Protein AF-A0A1D8NVQ7-F1 (afdb_monomer)

InterPro domains:
  IPR006860 FecR protein [PF04773] (59-167)
  IPR007730 Sporulation-like domain [PF05036] (236-285)
  IPR007730 Sporulation-like domain [PS51724] (221-298)
  IPR036680 Sporulation-like domain superfamily [G3DSA:3.30.70.1070] (225-291)
  IPR036680 Sporulation-like domain superfamily [SSF110997] (224-286)

Nearest PDB structures (foldseek):
  6ovm-assembly1_R  TM=6.661E-01  e=1.130E-06  Pseudomonas capeferrum
  4m0h-assembly2_B  TM=5.497E-01  e=8.599E-07  Parabacteroides distasonis ATCC 8503
  4m0n-assembly1_A  TM=5.436E-01  e=1.406E-06  Parabacteroides distasonis ATCC 8503
  1x60-assembly1_A  TM=8.326E-01  e=5.122E-03  Bacillus subtilis
  4bxq-assembly1_A  TM=1.695E-01  e=2.227E-01  Danio rerio

Radius of gyration: 24.71 Å; Cα contacts (8 Å, |Δi|>4): 775; chains: 1; bounding box: 52×104×55 Å

Organism: NCBI:txid1763535

Sequence (301 aa):
MGLATMATAGLIALFGALSPPAQAATKDAVIEAVQLPAWVERNGQRRAARPGDKLLVNDTAVTAESSRMLLRLPDRSVIKLGEKTEFRIETLAAKQQGFAGPSHTQSALRLITGVFRYATDYTSKALGNTRDISLQMTTATVGIRGTDFWSMTDADHDAVCLFEGSVAVERDSREDILLDKPGAFWVIRTNQPEQAAGQASPDALQKFIAQAELKPGSGVLLQGGRWRTVAALLPSGSAAADLRTRLQTAGYPAEILGKQGHYEVRINDLATELDAQAVLERLKADASLGVTSGRVALAAQ

Mean predicted aligned error: 7.65 Å

pLDDT: mean 89.89, std 15.28, range [37.47, 98.88]

Solvent-accessible surface area (backbone atoms only — not comparable to full-atom values): 15504 Å² total; per-residue (Å²): 142,82,87,83,84,82,85,81,84,80,83,82,80,82,80,77,81,78,74,76,82,79,77,72,81,49,71,47,32,31,27,53,29,32,25,44,35,21,29,36,34,48,96,90,43,73,39,31,42,49,39,71,42,70,51,48,71,65,23,32,44,35,24,35,73,89,7,23,39,34,35,35,38,60,64,58,25,36,40,24,28,6,34,52,15,37,36,32,34,68,39,69,45,66,47,61,46,71,98,82,47,42,38,40,35,40,32,42,32,36,42,76,27,27,32,42,31,43,37,54,34,67,67,30,56,75,58,58,43,44,60,52,33,37,39,35,43,88,76,40,34,35,42,48,52,81,26,29,36,39,36,38,24,55,99,50,35,44,37,39,37,35,60,40,54,37,39,37,41,38,40,96,91,51,82,63,48,74,38,67,46,68,31,23,27,42,57,45,43,69,99,50,83,79,59,78,71,45,71,53,51,74,69,53,50,53,52,57,55,58,53,33,53,79,57,86,51,52,18,28,26,26,74,83,23,51,14,18,24,34,47,43,79,31,77,37,69,65,63,35,51,55,45,30,48,50,35,23,71,65,13,36,58,43,43,78,47,79,54,95,74,30,22,36,28,30,34,65,27,11,59,38,68,50,5,13,45,39,43,47,52,52,41,45,71,38,68,90,60,69,32,86,79,49,49,69,45,70,54,81,131

Secondary structure (DSSP, 8-state):
------------------PPP--PPPSSEEEEEEESSEEEEETTEEEE--TT-EE-TT-EEEE-TT-EEEEE-TTS-EEEE-SSEEEEEEEEEEEESTTTS-EEEEEEEEEEEEEEEEE--HHHHHTT-EEEEEEE-SS-EEEEEEEEEEEEE-SSEEEEEEEEEEEEEE-TTPPPEEE-STTEEEEEETTS-----EE--HHHHHHHHHHHS--TTSSEEETT-SEEEEEEEES-HHHHHHHHHHHHHTT--EEEEEETTEEEEEEEEESSHHHHHHHHHHHHH-GGG---S-EEEEPP-

Structure (mmCIF, N/CA/C/O backbone):
data_AF-A0A1D8NVQ7-F1
#
_entry.id   AF-A0A1D8NVQ7-F1
#
loop_
_atom_site.group_PDB
_atom_site.id
_atom_site.type_symbol
_atom_site.label_atom_id
_atom_site.label_alt_id
_atom_site.label_comp_id
_atom_site.label_asym_id
_atom_site.label_entity_id
_atom_site.label_seq_id
_atom_site.pdbx_PDB_ins_code
_atom_site.Cartn_x
_atom_site.Cartn_y
_atom_site.Cartn_z
_atom_site.occupancy
_atom_site.B_iso_or_equiv
_atom_site.auth_seq_id
_atom_site.auth_comp_id
_atom_site.auth_asym_id
_atom_site.auth_atom_id
_atom_site.pdbx_PDB_model_num
ATOM 1 N N . MET A 1 1 ? -9.023 -84.293 18.433 1.00 45.94 1 MET A N 1
ATOM 2 C CA . MET A 1 1 ? -8.213 -83.257 17.756 1.00 45.94 1 MET A CA 1
ATOM 3 C C . MET A 1 1 ? -8.961 -82.832 16.505 1.00 45.94 1 MET A C 1
ATOM 5 O O . MET A 1 1 ? -9.038 -83.614 15.573 1.00 45.94 1 MET A O 1
ATOM 9 N N . GLY A 1 2 ? -9.583 -81.656 16.520 1.00 37.47 2 GLY A N 1
ATOM 10 C CA . GLY A 1 2 ? -10.289 -81.088 15.370 1.00 37.47 2 GLY A CA 1
ATOM 11 C C . GLY A 1 2 ? -10.270 -79.573 15.515 1.00 37.47 2 GLY A C 1
ATOM 12 O O . GLY A 1 2 ? -10.916 -79.044 16.415 1.00 37.47 2 GLY A O 1
ATOM 13 N N . LEU A 1 3 ? -9.428 -78.909 14.722 1.00 41.28 3 LEU A N 1
ATOM 14 C CA . LEU A 1 3 ? -9.234 -77.461 14.747 1.00 41.28 3 LEU A CA 1
ATOM 15 C C . LEU A 1 3 ? -10.454 -76.749 14.151 1.00 41.28 3 LEU A C 1
ATOM 17 O O . LEU A 1 3 ? -10.840 -77.018 13.016 1.00 41.28 3 LEU A O 1
ATOM 21 N N . ALA A 1 4 ? -11.020 -75.820 14.920 1.00 40.12 4 ALA A N 1
ATOM 22 C CA . ALA A 1 4 ? -12.030 -74.874 14.470 1.00 40.12 4 ALA A CA 1
ATOM 23 C C . ALA A 1 4 ? -11.369 -73.748 13.659 1.00 40.12 4 ALA A C 1
ATOM 25 O O . ALA A 1 4 ? -10.448 -73.083 14.131 1.00 40.12 4 ALA A O 1
ATOM 26 N N . THR A 1 5 ? -11.843 -73.538 12.434 1.00 44.88 5 THR A N 1
ATOM 27 C CA . THR A 1 5 ? -11.421 -72.455 11.539 1.00 44.88 5 THR A CA 1
ATOM 28 C C . THR A 1 5 ? -12.309 -71.235 11.806 1.00 44.88 5 THR A C 1
ATOM 30 O O . THR A 1 5 ? -13.481 -71.227 11.440 1.00 44.88 5 THR A O 1
ATOM 33 N N . MET A 1 6 ? -11.779 -70.207 12.477 1.00 43.66 6 MET A N 1
ATOM 34 C CA . MET A 1 6 ? -12.422 -68.890 12.570 1.00 43.66 6 MET A CA 1
ATOM 35 C C . MET A 1 6 ? -12.045 -68.058 11.341 1.00 43.66 6 MET A C 1
ATOM 37 O O . MET A 1 6 ? -10.870 -67.777 11.118 1.00 43.66 6 MET A O 1
ATOM 41 N N . ALA A 1 7 ? -13.045 -67.660 10.555 1.00 41.72 7 ALA A N 1
ATOM 42 C CA . ALA A 1 7 ? -12.898 -66.693 9.475 1.00 41.72 7 ALA A CA 1
ATOM 43 C C . ALA A 1 7 ? -13.010 -65.268 10.042 1.00 41.72 7 ALA A C 1
ATOM 45 O O . ALA A 1 7 ? -14.076 -64.845 10.486 1.00 41.72 7 ALA A O 1
ATOM 46 N N . THR A 1 8 ? -11.906 -64.526 10.039 1.00 44.94 8 THR A N 1
ATOM 47 C CA . THR A 1 8 ? -11.855 -63.097 10.365 1.00 44.94 8 THR A CA 1
ATOM 48 C C . THR A 1 8 ? -12.214 -62.277 9.125 1.00 44.94 8 THR A C 1
ATOM 50 O O . THR A 1 8 ? -11.448 -62.211 8.167 1.00 44.94 8 THR A O 1
ATOM 53 N N . ALA A 1 9 ? -13.385 -61.636 9.136 1.00 44.16 9 ALA A N 1
ATOM 54 C CA . ALA A 1 9 ? -13.766 -60.640 8.139 1.00 44.16 9 ALA A CA 1
ATOM 55 C C . ALA A 1 9 ? -13.092 -59.295 8.470 1.00 44.16 9 ALA A C 1
ATOM 57 O O . ALA A 1 9 ? -13.382 -58.681 9.496 1.00 44.16 9 ALA A O 1
ATOM 58 N N . GLY A 1 10 ? -12.164 -58.858 7.616 1.00 39.53 10 GLY A N 1
ATOM 59 C CA . GLY A 1 10 ? -11.490 -57.564 7.725 1.00 39.53 10 GLY A CA 1
ATOM 60 C C . GLY A 1 10 ? -12.394 -56.416 7.273 1.00 39.53 10 GLY A C 1
ATOM 61 O O . GLY A 1 10 ? -12.835 -56.379 6.127 1.00 39.53 10 GLY A O 1
ATOM 62 N N . LEU A 1 11 ? -12.656 -55.471 8.176 1.00 46.81 11 LEU A N 1
ATOM 63 C CA . LEU A 1 11 ? -13.381 -54.234 7.902 1.00 46.81 11 LEU A CA 1
ATOM 64 C C . LEU A 1 11 ? -12.405 -53.207 7.297 1.00 46.81 11 LEU A C 1
ATOM 66 O O . LEU A 1 11 ? -11.537 -52.684 7.993 1.00 46.81 11 LEU A O 1
ATOM 70 N N . ILE A 1 12 ? -12.522 -52.933 5.996 1.00 46.28 12 ILE A N 1
ATOM 71 C CA . ILE A 1 12 ? -11.755 -51.879 5.314 1.00 46.28 12 ILE A CA 1
ATOM 72 C C . ILE A 1 12 ? -12.423 -50.533 5.625 1.00 46.28 12 ILE A C 1
ATOM 74 O O . ILE A 1 12 ? -13.513 -50.244 5.134 1.00 46.28 12 ILE A O 1
ATOM 78 N N . ALA A 1 13 ? -11.774 -49.705 6.444 1.00 46.69 13 ALA A N 1
ATOM 79 C CA . ALA A 1 13 ? -12.190 -48.328 6.685 1.00 46.69 13 ALA A CA 1
ATOM 80 C C . ALA A 1 13 ? -11.785 -47.443 5.490 1.00 46.69 13 ALA A C 1
ATOM 82 O O . ALA A 1 13 ? -10.605 -47.154 5.292 1.00 46.69 13 ALA A O 1
ATOM 83 N N . LEU A 1 14 ? -12.765 -47.011 4.688 1.00 46.75 14 LEU A N 1
ATOM 84 C CA . LEU A 1 14 ? -12.575 -45.968 3.676 1.00 46.75 14 LEU A CA 1
ATOM 85 C C . LEU A 1 14 ? -12.342 -44.620 4.378 1.00 46.75 14 LEU A C 1
ATOM 87 O O . LEU A 1 14 ? -13.282 -43.984 4.853 1.00 46.75 14 LEU A O 1
ATOM 91 N N . PHE A 1 15 ? -11.093 -44.159 4.408 1.00 49.75 15 PHE A N 1
ATOM 92 C CA . PHE A 1 15 ? -10.784 -42.756 4.673 1.00 49.75 15 PHE A CA 1
ATOM 93 C C . PHE A 1 15 ? -11.153 -41.933 3.433 1.00 49.75 15 PHE A C 1
ATOM 95 O O . PHE A 1 15 ? -10.424 -41.914 2.442 1.00 49.75 15 PHE A O 1
ATOM 102 N N . GLY A 1 16 ? -12.308 -41.267 3.476 1.00 45.25 16 GLY A N 1
ATOM 103 C CA . GLY A 1 16 ? -12.676 -40.257 2.489 1.00 45.25 16 GLY A CA 1
ATOM 104 C C . GLY A 1 16 ? -11.707 -39.079 2.572 1.00 45.25 16 GLY A C 1
ATOM 105 O O . GLY A 1 16 ? -11.685 -38.357 3.567 1.00 45.25 16 GLY A O 1
ATOM 106 N N . ALA A 1 17 ? -10.893 -38.893 1.534 1.00 48.41 17 ALA A N 1
ATOM 107 C CA . ALA A 1 17 ? -10.047 -37.718 1.388 1.00 48.41 17 ALA A CA 1
ATOM 108 C C . ALA A 1 17 ? -10.939 -36.483 1.185 1.00 48.41 17 ALA A C 1
ATOM 110 O O . ALA A 1 17 ? -11.471 -36.255 0.100 1.00 48.41 17 ALA A O 1
ATOM 111 N N . LEU A 1 18 ? -11.113 -35.684 2.237 1.00 49.22 18 LEU A N 1
ATOM 112 C CA . LEU A 1 18 ? -11.653 -34.333 2.131 1.00 49.22 18 LEU A CA 1
ATOM 113 C C . LEU A 1 18 ? -10.628 -33.486 1.370 1.00 49.22 18 LEU A C 1
ATOM 115 O O . LEU A 1 18 ? -9.622 -33.057 1.933 1.00 49.22 18 LEU A O 1
ATOM 119 N N . SER A 1 19 ? -10.854 -33.282 0.073 1.00 41.56 19 SER A N 1
ATOM 120 C CA . SER A 1 19 ? -10.106 -32.278 -0.680 1.00 41.56 19 SER A CA 1
ATOM 121 C C . SER A 1 19 ? -10.399 -30.900 -0.075 1.00 41.56 19 SER A C 1
ATOM 123 O O . SER A 1 19 ? -11.575 -30.573 0.118 1.00 41.56 19 SER A O 1
ATOM 125 N N . PRO A 1 20 ? -9.379 -30.084 0.241 1.00 44.03 20 PRO A N 1
ATOM 126 C CA . PRO A 1 20 ? -9.619 -28.712 0.663 1.00 44.03 20 PRO A CA 1
ATOM 127 C C . PRO A 1 20 ? -10.373 -27.965 -0.448 1.00 44.03 20 PRO A C 1
ATOM 129 O O . PRO A 1 20 ? -10.163 -28.259 -1.631 1.00 44.03 20 PRO A O 1
ATOM 132 N N . PRO A 1 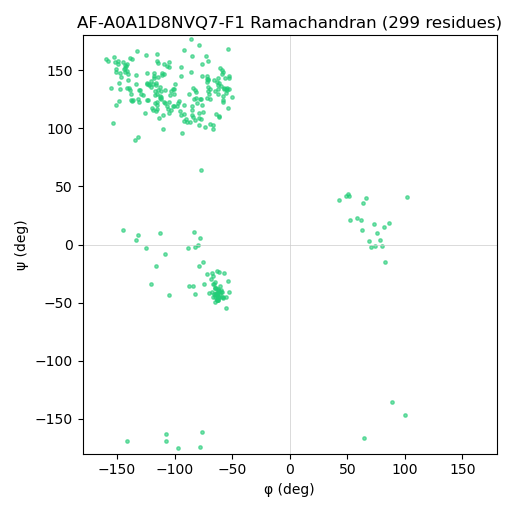21 ? -11.261 -27.017 -0.103 1.00 38.06 21 PRO A N 1
ATOM 133 C CA . PRO A 1 21 ? -11.973 -26.238 -1.103 1.00 38.06 21 PRO A CA 1
ATOM 134 C C . PRO A 1 21 ? -10.954 -25.524 -1.994 1.00 38.06 21 PRO A C 1
ATOM 136 O O . PRO A 1 21 ? -10.079 -24.806 -1.512 1.00 38.06 21 PRO A O 1
ATOM 139 N N . ALA A 1 22 ? -11.057 -25.744 -3.303 1.00 43.22 22 ALA A N 1
ATOM 140 C CA . ALA A 1 22 ? -10.282 -25.002 -4.280 1.00 43.22 22 ALA A CA 1
ATOM 141 C C . ALA A 1 22 ? -10.663 -23.521 -4.163 1.00 43.22 22 ALA A C 1
ATOM 143 O O . ALA A 1 22 ? -11.786 -23.131 -4.492 1.00 43.22 22 ALA A O 1
ATOM 144 N N . GLN A 1 23 ? -9.746 -22.695 -3.661 1.00 41.69 23 GLN A N 1
ATOM 145 C CA . GLN A 1 23 ? -9.918 -21.248 -3.647 1.00 41.69 23 GLN A CA 1
ATOM 146 C C . GLN A 1 23 ? -10.029 -20.789 -5.109 1.00 41.69 23 GLN A C 1
ATOM 148 O O . GLN A 1 23 ? -9.066 -20.896 -5.869 1.00 41.69 23 GLN A O 1
ATOM 153 N N . ALA A 1 24 ? -11.216 -20.344 -5.528 1.00 41.62 24 ALA A N 1
ATOM 154 C CA . ALA A 1 24 ? -11.430 -19.839 -6.879 1.00 41.62 24 ALA A CA 1
ATOM 155 C C . ALA A 1 24 ? -10.424 -18.716 -7.175 1.00 41.62 24 ALA A C 1
ATOM 157 O O . ALA A 1 24 ? -10.249 -17.817 -6.350 1.00 41.62 24 ALA A O 1
ATOM 158 N N . ALA A 1 25 ? -9.772 -18.768 -8.341 1.00 51.97 25 ALA A N 1
ATOM 159 C CA . ALA A 1 25 ? -8.844 -17.731 -8.775 1.00 51.97 25 ALA A CA 1
ATOM 160 C C . ALA A 1 25 ? -9.543 -16.364 -8.714 1.00 51.97 25 ALA A C 1
ATOM 162 O O . ALA A 1 25 ? -10.567 -16.142 -9.372 1.00 51.97 25 ALA A O 1
ATOM 163 N N . THR A 1 26 ? -9.032 -15.457 -7.879 1.00 56.38 26 THR A N 1
ATOM 164 C CA . THR A 1 26 ? -9.596 -14.115 -7.761 1.00 56.38 26 THR A CA 1
ATOM 165 C C . THR A 1 26 ? -9.302 -13.380 -9.062 1.00 56.38 26 THR A C 1
ATOM 167 O O . THR A 1 26 ? -8.159 -13.315 -9.494 1.00 56.38 26 THR A O 1
ATOM 170 N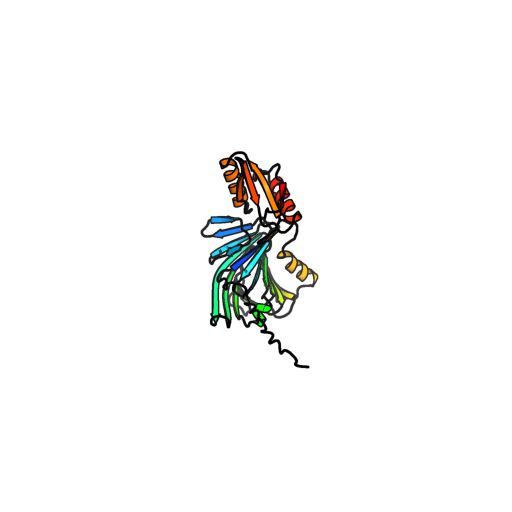 N . LYS A 1 27 ? -10.329 -12.839 -9.724 1.00 77.00 27 LYS A N 1
ATOM 171 C CA . LYS A 1 27 ? -10.130 -11.981 -10.909 1.00 77.00 27 LYS A CA 1
ATOM 172 C C . LYS A 1 27 ? -9.642 -10.580 -10.539 1.00 77.00 27 LYS A C 1
ATOM 174 O O . LYS A 1 27 ? -9.167 -9.849 -11.399 1.00 77.00 27 LYS A O 1
ATOM 179 N N . ASP A 1 28 ? -9.761 -10.242 -9.261 1.00 89.12 28 ASP A N 1
ATOM 180 C CA . ASP A 1 28 ? -9.500 -8.922 -8.713 1.00 89.12 28 ASP A CA 1
ATOM 181 C C . ASP A 1 28 ? -8.185 -8.930 -7.930 1.00 89.12 28 ASP A C 1
ATOM 183 O O . ASP A 1 28 ? -7.791 -9.964 -7.376 1.00 89.12 28 ASP A O 1
ATOM 187 N N . ALA A 1 29 ? -7.549 -7.763 -7.840 1.00 94.44 29 ALA A N 1
ATOM 188 C CA . ALA A 1 29 ? -6.489 -7.538 -6.872 1.00 94.44 29 ALA A CA 1
ATOM 189 C C . ALA A 1 29 ? -7.088 -7.457 -5.459 1.00 94.44 29 ALA A C 1
ATOM 191 O O . ALA A 1 29 ? -8.172 -6.899 -5.263 1.00 94.44 29 ALA A O 1
ATOM 192 N N . VAL A 1 30 ? -6.392 -8.007 -4.468 1.00 97.06 30 VAL A N 1
ATOM 193 C CA . VAL A 1 30 ? -6.851 -8.059 -3.072 1.00 97.06 30 VAL A CA 1
ATOM 194 C C . VAL A 1 30 ? -5.835 -7.372 -2.172 1.00 97.06 30 VAL A C 1
ATOM 196 O O . VAL A 1 30 ? -4.633 -7.581 -2.323 1.00 97.06 30 VAL A O 1
ATOM 199 N N . ILE A 1 31 ? -6.310 -6.567 -1.224 1.00 98.19 31 ILE A N 1
ATOM 200 C CA . ILE A 1 31 ? -5.481 -6.003 -0.158 1.00 98.19 31 ILE A CA 1
ATOM 201 C C . ILE A 1 31 ? -5.194 -7.113 0.858 1.00 98.19 31 ILE A C 1
ATOM 203 O O . ILE A 1 31 ? -6.106 -7.591 1.524 1.00 98.19 31 ILE A O 1
ATOM 207 N N . GLU A 1 32 ? -3.941 -7.533 1.001 1.00 97.69 32 GLU A N 1
ATOM 208 C CA . GLU A 1 32 ? -3.557 -8.562 1.983 1.00 97.69 32 GLU A CA 1
ATOM 209 C C . GLU A 1 32 ? -3.232 -7.972 3.352 1.00 97.69 32 GLU A C 1
ATOM 211 O O . GLU A 1 32 ? -3.531 -8.577 4.382 1.00 97.69 32 GLU A O 1
ATOM 216 N N . ALA A 1 33 ? -2.624 -6.787 3.367 1.00 98.56 33 ALA A N 1
ATOM 217 C CA . ALA A 1 33 ? -2.251 -6.100 4.591 1.00 98.56 33 ALA A CA 1
ATOM 218 C C . ALA A 1 33 ? -2.249 -4.583 4.404 1.00 98.56 33 ALA A C 1
ATOM 220 O O . ALA A 1 33 ? -1.996 -4.065 3.312 1.00 98.56 33 ALA A O 1
ATOM 221 N N . VAL A 1 34 ? -2.512 -3.872 5.498 1.00 98.81 34 VAL A N 1
ATOM 222 C CA . VAL A 1 34 ? -2.550 -2.407 5.542 1.00 98.81 34 VAL A CA 1
ATOM 223 C C . VAL A 1 34 ? -1.814 -1.933 6.782 1.00 98.81 34 VAL A C 1
ATOM 225 O O . VAL A 1 34 ? -2.179 -2.310 7.886 1.00 98.81 34 VAL A O 1
ATOM 228 N N . GLN A 1 35 ? -0.821 -1.069 6.629 1.00 98.81 35 GLN A N 1
ATOM 229 C CA . GLN A 1 35 ? -0.277 -0.286 7.734 1.00 98.81 35 GLN A CA 1
ATOM 230 C C . GLN A 1 35 ? -0.962 1.079 7.732 1.00 98.81 35 GLN A C 1
ATOM 232 O O . GLN A 1 35 ? -0.825 1.831 6.768 1.00 98.81 35 GLN A O 1
ATOM 237 N N . LEU A 1 36 ? -1.723 1.361 8.789 1.00 98.75 36 LEU A N 1
ATOM 238 C CA . LEU A 1 36 ? -2.645 2.499 8.860 1.00 98.75 36 LEU A CA 1
ATOM 239 C C . LEU A 1 36 ? -1.955 3.856 9.086 1.00 98.75 36 LEU A C 1
ATOM 241 O O . LEU A 1 36 ? -0.933 3.895 9.781 1.00 98.75 36 LEU A O 1
ATOM 245 N N . PRO A 1 37 ? -2.601 4.969 8.674 1.00 98.75 37 PRO A N 1
ATOM 246 C CA . PRO A 1 37 ? -3.883 5.035 7.951 1.00 98.75 37 PRO A CA 1
ATOM 247 C C . PRO A 1 37 ? -3.765 4.904 6.423 1.00 98.75 37 PRO A C 1
ATOM 249 O O . PRO A 1 37 ? -2.793 5.326 5.797 1.00 98.75 37 PRO A O 1
ATOM 252 N N . ALA A 1 38 ? 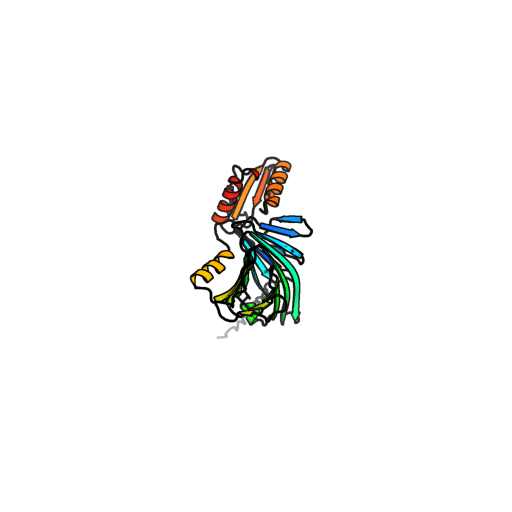-4.796 4.329 5.803 1.00 98.81 38 ALA A N 1
ATOM 253 C CA . ALA A 1 38 ? -4.858 4.159 4.353 1.00 98.81 38 ALA A CA 1
ATOM 254 C C . ALA A 1 38 ? -6.305 4.129 3.851 1.00 98.81 38 ALA A C 1
ATOM 256 O O . ALA A 1 38 ? -7.242 3.860 4.609 1.00 98.81 38 ALA A O 1
ATOM 257 N N . TRP A 1 39 ? -6.487 4.366 2.554 1.00 98.81 39 TRP A N 1
ATOM 258 C CA . TRP A 1 39 ? -7.795 4.437 1.916 1.00 98.81 39 TRP A CA 1
ATOM 259 C C . TRP A 1 39 ? -7.839 3.703 0.580 1.00 98.81 39 TRP A C 1
ATOM 261 O O . TRP A 1 39 ? -6.825 3.485 -0.079 1.00 98.81 39 TRP A O 1
ATOM 271 N N . VAL A 1 40 ? -9.060 3.377 0.171 1.00 98.56 40 VAL A N 1
ATOM 272 C CA . VAL A 1 40 ? -9.416 3.080 -1.212 1.00 98.56 40 VAL A CA 1
ATOM 273 C C . VAL A 1 40 ? -10.414 4.134 -1.666 1.00 98.56 40 VAL A C 1
ATOM 275 O O . VAL A 1 40 ? -11.430 4.367 -1.005 1.00 98.56 40 VAL A O 1
ATOM 278 N N . GLU A 1 41 ? -10.146 4.757 -2.803 1.00 98.19 41 GLU A N 1
ATOM 279 C CA . GLU A 1 41 ? -11.080 5.640 -3.484 1.00 98.19 41 GLU A CA 1
ATOM 280 C C . GLU A 1 41 ? -11.758 4.911 -4.634 1.00 98.19 41 GLU A C 1
ATOM 282 O O . GLU A 1 41 ? -11.094 4.326 -5.489 1.00 98.19 41 GLU A O 1
ATOM 287 N N . ARG A 1 42 ? -13.088 4.981 -4.670 1.00 95.69 42 ARG A N 1
ATOM 288 C CA . ARG A 1 42 ? -13.915 4.419 -5.737 1.00 95.69 42 ARG A CA 1
ATOM 289 C C . ARG A 1 42 ? -15.018 5.400 -6.082 1.00 95.69 42 ARG A C 1
ATOM 291 O O . ARG A 1 42 ? -15.797 5.766 -5.206 1.00 95.69 42 ARG A O 1
ATOM 298 N N . ASN A 1 43 ? -15.126 5.788 -7.352 1.00 92.81 43 ASN A N 1
ATOM 299 C CA . ASN A 1 43 ? -16.184 6.686 -7.838 1.00 92.81 43 ASN A CA 1
ATOM 300 C C . ASN A 1 43 ? -16.299 7.981 -7.002 1.00 92.81 43 ASN A C 1
ATOM 302 O O . ASN A 1 43 ? -17.395 8.396 -6.629 1.00 92.81 43 ASN A O 1
ATOM 306 N N . GLY A 1 44 ? -15.157 8.573 -6.636 1.00 90.25 44 GLY A N 1
ATOM 307 C CA . GLY A 1 44 ? -15.086 9.780 -5.802 1.00 90.25 44 GLY A CA 1
ATOM 308 C C . GLY A 1 44 ? -15.383 9.568 -4.311 1.00 90.25 44 GLY A C 1
ATOM 309 O O . GLY A 1 44 ? -15.313 10.519 -3.542 1.00 90.25 44 GLY A O 1
ATOM 310 N N . GLN A 1 45 ? -15.698 8.343 -3.877 1.00 95.19 45 GLN A N 1
ATOM 311 C CA . GLN A 1 45 ? -15.889 8.005 -2.467 1.00 95.19 45 GLN A CA 1
ATOM 312 C C . GLN A 1 45 ? -14.606 7.410 -1.894 1.00 95.19 45 GLN A C 1
ATOM 314 O O . GLN A 1 45 ? -14.128 6.380 -2.373 1.00 95.19 45 GLN A O 1
ATOM 319 N N . ARG A 1 46 ? -14.076 8.034 -0.842 1.00 95.94 46 ARG A N 1
ATOM 320 C CA . ARG A 1 46 ? -12.898 7.565 -0.109 1.00 95.94 46 ARG A CA 1
ATOM 321 C C . ARG A 1 46 ? -13.342 6.773 1.123 1.00 95.94 46 ARG A C 1
ATOM 323 O O . ARG A 1 46 ? -14.074 7.290 1.962 1.00 95.94 46 ARG A O 1
ATOM 330 N N . ARG A 1 47 ? -12.894 5.522 1.243 1.00 97.44 47 ARG A N 1
ATOM 331 C CA . ARG A 1 47 ? -13.153 4.649 2.403 1.00 97.44 47 ARG A CA 1
ATOM 332 C C . ARG A 1 47 ? -11.845 4.148 2.997 1.00 97.44 47 ARG A C 1
ATOM 334 O O . ARG A 1 47 ? -10.892 3.940 2.254 1.00 97.44 47 ARG A O 1
ATOM 341 N N . ALA A 1 48 ? -11.801 3.933 4.309 1.00 98.56 48 ALA A N 1
ATOM 342 C CA . ALA A 1 48 ? -10.640 3.325 4.952 1.00 98.56 48 ALA A CA 1
ATOM 343 C C . ALA A 1 48 ? -10.338 1.948 4.338 1.00 98.56 48 ALA A C 1
ATOM 345 O O . ALA A 1 48 ? -11.248 1.138 4.144 1.00 98.56 48 ALA A O 1
ATOM 346 N N . ALA A 1 49 ? -9.068 1.703 4.028 1.00 98.44 49 ALA A N 1
ATOM 347 C CA . ALA A 1 49 ? -8.613 0.429 3.495 1.00 98.44 49 ALA A CA 1
ATOM 348 C C . ALA A 1 49 ? -8.543 -0.620 4.609 1.00 98.44 49 ALA A C 1
ATOM 350 O O . ALA A 1 49 ? -8.171 -0.322 5.746 1.00 98.44 49 ALA A O 1
ATOM 351 N N . ARG A 1 50 ? -8.859 -1.868 4.268 1.00 97.88 50 ARG A N 1
ATOM 352 C CA . ARG A 1 50 ? -8.755 -3.016 5.172 1.00 97.88 50 ARG A CA 1
ATOM 353 C C . ARG A 1 50 ? -8.300 -4.264 4.413 1.00 97.88 50 ARG A C 1
ATOM 355 O O . ARG A 1 50 ? -8.595 -4.379 3.222 1.00 97.88 50 ARG A O 1
ATOM 362 N N . PRO A 1 51 ? -7.612 -5.207 5.075 1.00 97.94 51 PRO A N 1
ATOM 363 C CA . PRO A 1 51 ? -7.335 -6.515 4.495 1.00 97.94 51 PRO A CA 1
ATOM 364 C C . PRO A 1 51 ? -8.604 -7.214 3.988 1.00 97.94 51 PRO A C 1
ATOM 366 O O . PRO A 1 51 ? -9.678 -7.081 4.573 1.00 97.94 51 PRO A O 1
ATOM 369 N N . GLY A 1 52 ? -8.475 -7.960 2.895 1.00 96.50 52 GLY A N 1
ATOM 370 C CA . GLY A 1 52 ? -9.563 -8.665 2.218 1.00 96.50 52 GLY A CA 1
ATOM 371 C C . GLY A 1 52 ? -10.384 -7.802 1.253 1.00 96.50 52 GLY A C 1
ATOM 372 O O . GLY A 1 52 ? -11.103 -8.354 0.417 1.00 96.50 52 GLY A O 1
ATOM 373 N N . ASP A 1 53 ? -10.271 -6.469 1.310 1.00 96.12 53 ASP A N 1
ATOM 374 C CA . ASP A 1 53 ? -10.917 -5.603 0.326 1.00 96.12 53 ASP A CA 1
ATOM 375 C C . ASP A 1 53 ? -10.345 -5.858 -1.075 1.00 96.12 53 ASP A C 1
ATOM 377 O O . ASP A 1 53 ? -9.138 -6.009 -1.282 1.00 96.12 53 ASP A O 1
ATOM 381 N N . LYS A 1 54 ? -11.243 -5.863 -2.060 1.00 95.88 54 LYS A N 1
ATOM 382 C CA . LYS A 1 54 ? -10.889 -5.952 -3.475 1.00 95.88 54 LYS A CA 1
ATOM 383 C C . LYS A 1 54 ? -10.625 -4.566 -4.045 1.00 95.88 54 LYS A C 1
ATOM 385 O O . LYS A 1 54 ? -11.489 -3.686 -3.927 1.00 95.88 54 LYS A O 1
ATOM 390 N N . LEU A 1 55 ? -9.490 -4.423 -4.721 1.00 95.19 55 LEU A N 1
ATOM 391 C CA . LEU A 1 55 ? -9.170 -3.264 -5.542 1.00 95.19 55 LEU A CA 1
ATOM 392 C C . LEU A 1 55 ? -9.624 -3.553 -6.977 1.00 95.19 55 LEU A C 1
ATOM 394 O O . LEU A 1 55 ? -9.132 -4.475 -7.631 1.00 95.19 55 LEU A O 1
ATOM 398 N N . LEU A 1 56 ? -10.633 -2.811 -7.421 1.00 93.94 56 LEU A N 1
ATOM 399 C CA . LEU A 1 56 ? -11.228 -2.948 -8.745 1.00 93.94 56 LEU A CA 1
ATOM 400 C C . LEU A 1 56 ? -10.549 -2.007 -9.738 1.00 93.94 56 LEU A C 1
ATOM 402 O O . LEU A 1 56 ? -9.836 -1.076 -9.369 1.00 93.94 56 LEU A O 1
ATOM 406 N N . VAL A 1 57 ? -10.823 -2.239 -11.017 1.00 94.38 57 VAL A N 1
ATOM 407 C CA . VAL A 1 57 ? -10.442 -1.315 -12.083 1.00 94.38 57 VAL A CA 1
ATOM 408 C C . VAL A 1 57 ? -10.991 0.088 -11.785 1.00 94.38 57 VAL A C 1
ATOM 410 O O . VAL A 1 57 ? -12.157 0.244 -11.425 1.00 94.38 57 VAL A O 1
ATOM 413 N N . ASN A 1 58 ? -10.131 1.089 -11.966 1.00 95.25 58 ASN A N 1
ATOM 414 C CA . ASN A 1 58 ? -10.288 2.509 -11.650 1.00 95.25 58 ASN A CA 1
ATOM 415 C C . ASN A 1 58 ? -10.324 2.881 -10.160 1.00 95.25 58 ASN A C 1
ATOM 417 O O . ASN A 1 58 ? -10.462 4.066 -9.851 1.00 95.25 58 ASN A O 1
ATOM 421 N N . ASP A 1 59 ? -10.148 1.932 -9.239 1.00 97.38 59 ASP A N 1
ATOM 422 C CA . ASP A 1 59 ? -9.929 2.289 -7.839 1.00 97.38 59 ASP A CA 1
ATOM 423 C C . ASP A 1 59 ? -8.535 2.894 -7.636 1.00 97.38 59 ASP A C 1
ATOM 425 O O . ASP A 1 59 ? -7.555 2.436 -8.232 1.00 97.38 59 ASP A O 1
ATOM 429 N N . THR A 1 60 ? -8.438 3.866 -6.727 1.00 98.50 60 THR A N 1
ATOM 430 C CA . THR A 1 60 ? -7.155 4.409 -6.258 1.00 98.50 60 THR A CA 1
ATOM 431 C C . THR A 1 60 ? -6.878 3.910 -4.838 1.00 98.50 60 THR A C 1
ATOM 433 O O . THR A 1 60 ? -7.647 4.186 -3.920 1.00 98.50 60 THR A O 1
ATOM 436 N N . ALA A 1 61 ? -5.786 3.179 -4.636 1.00 98.69 61 ALA A N 1
ATOM 437 C CA . ALA A 1 61 ? -5.237 2.885 -3.319 1.00 98.69 61 ALA A CA 1
ATOM 438 C C . ALA A 1 61 ? -4.396 4.074 -2.840 1.00 98.69 61 ALA A C 1
ATOM 440 O O . ALA A 1 61 ? -3.544 4.567 -3.580 1.00 98.69 61 ALA A O 1
ATOM 441 N N . VAL A 1 62 ? -4.635 4.521 -1.607 1.00 98.88 62 VAL A N 1
ATOM 442 C CA . VAL A 1 62 ? -3.983 5.699 -1.026 1.00 98.88 62 VAL A CA 1
ATOM 443 C C . VAL A 1 62 ? -3.363 5.348 0.322 1.00 98.88 62 VAL A C 1
ATOM 445 O O . VAL A 1 62 ? -4.049 4.821 1.199 1.00 98.88 62 VAL A O 1
ATOM 448 N N . THR A 1 63 ? -2.089 5.673 0.524 1.00 98.88 63 THR A N 1
ATOM 449 C CA . THR A 1 63 ? -1.396 5.527 1.815 1.00 98.88 63 THR A CA 1
ATOM 450 C C . THR A 1 63 ? -0.972 6.889 2.357 1.00 98.88 63 THR A C 1
ATOM 452 O O . THR A 1 63 ? -0.494 7.752 1.621 1.00 98.88 63 THR A O 1
ATOM 455 N N . ALA A 1 64 ? -1.128 7.097 3.665 1.00 98.56 64 ALA A N 1
ATOM 456 C CA . ALA A 1 64 ? -0.634 8.304 4.317 1.00 98.56 64 ALA A CA 1
ATOM 457 C C . ALA A 1 64 ? 0.889 8.260 4.558 1.00 98.56 64 ALA A C 1
ATOM 459 O O . ALA A 1 64 ? 1.603 7.332 4.164 1.00 98.56 64 ALA A O 1
ATOM 460 N N . GLU A 1 65 ? 1.397 9.269 5.263 1.00 97.50 65 GLU A N 1
ATOM 461 C CA . GLU A 1 65 ? 2.731 9.227 5.858 1.00 97.50 65 GLU A CA 1
ATOM 462 C C . GLU A 1 65 ? 2.887 8.017 6.790 1.00 97.50 65 GLU A C 1
ATOM 464 O O . GLU A 1 65 ? 1.943 7.617 7.475 1.00 97.50 65 GLU A O 1
ATOM 469 N N . SER A 1 66 ? 4.077 7.404 6.799 1.00 96.31 66 SER A N 1
ATOM 470 C CA . SER A 1 66 ? 4.380 6.214 7.612 1.00 96.31 66 SER A CA 1
ATOM 471 C C . SER A 1 66 ? 3.393 5.045 7.447 1.00 96.31 66 SER A C 1
ATOM 473 O O . SER A 1 66 ? 3.311 4.180 8.317 1.00 96.31 66 SER A O 1
ATOM 475 N N . SER A 1 67 ? 2.653 5.002 6.339 1.00 98.62 67 SER A N 1
ATOM 476 C CA . SER A 1 67 ? 1.625 3.998 6.043 1.00 98.62 67 SER A CA 1
ATOM 477 C C . SER A 1 67 ? 2.038 3.167 4.839 1.00 98.62 67 SER A C 1
ATOM 479 O O . SER A 1 67 ? 2.899 3.593 4.074 1.00 98.62 67 SER A O 1
ATOM 481 N N . ARG A 1 68 ? 1.490 1.962 4.692 1.00 98.75 68 ARG A N 1
ATOM 482 C CA . ARG A 1 68 ? 1.880 0.991 3.654 1.00 98.75 68 ARG A CA 1
ATOM 483 C C . ARG A 1 68 ? 0.679 0.145 3.259 1.00 98.75 68 ARG A C 1
ATOM 485 O O . ARG A 1 68 ? -0.228 -0.054 4.067 1.00 98.75 68 ARG A O 1
ATOM 492 N N . MET A 1 69 ? 0.690 -0.402 2.051 1.00 98.81 69 MET A N 1
ATOM 493 C CA . MET A 1 69 ? -0.346 -1.334 1.604 1.00 98.81 69 MET A CA 1
ATOM 494 C C . MET A 1 69 ? 0.268 -2.472 0.796 1.00 98.81 69 MET A C 1
ATOM 496 O O . MET A 1 69 ? 1.112 -2.242 -0.066 1.00 98.81 69 MET A O 1
ATOM 500 N N . LEU A 1 70 ? -0.163 -3.696 1.083 1.00 98.62 70 LEU A N 1
ATOM 501 C CA . LEU A 1 70 ? 0.239 -4.903 0.373 1.00 98.62 70 LEU A CA 1
ATOM 502 C C . LEU A 1 70 ? -0.938 -5.405 -0.460 1.00 98.62 70 LEU A C 1
ATOM 504 O O . LEU A 1 70 ? -1.997 -5.704 0.092 1.00 98.62 70 LEU A O 1
ATOM 508 N N . LEU A 1 71 ? -0.743 -5.519 -1.770 1.00 97.94 71 LEU A N 1
ATOM 509 C CA . LEU A 1 71 ? -1.730 -6.024 -2.716 1.00 97.94 71 LEU A CA 1
ATOM 510 C C . LEU A 1 71 ? -1.251 -7.334 -3.342 1.00 97.94 71 LEU A C 1
ATOM 512 O O . LEU A 1 71 ? -0.073 -7.485 -3.678 1.00 97.94 71 LEU A O 1
ATOM 516 N N . ARG A 1 72 ? -2.193 -8.242 -3.580 1.00 95.69 72 ARG A N 1
ATOM 517 C CA . ARG A 1 72 ? -2.002 -9.483 -4.330 1.00 95.69 72 ARG A CA 1
ATOM 518 C C . ARG A 1 72 ? -2.788 -9.424 -5.628 1.00 95.69 72 ARG A C 1
ATOM 520 O O . ARG A 1 72 ? -3.996 -9.195 -5.606 1.00 95.69 72 ARG A O 1
ATOM 527 N N . LEU A 1 73 ? -2.111 -9.653 -6.747 1.00 93.12 73 LEU A N 1
ATOM 528 C CA . LEU A 1 73 ? -2.736 -9.769 -8.062 1.00 93.12 73 LEU A CA 1
ATOM 529 C C . LEU A 1 73 ? -3.253 -11.198 -8.325 1.00 93.12 73 LEU A C 1
ATOM 531 O O . LEU A 1 73 ? -2.797 -12.148 -7.681 1.00 93.12 73 LEU A O 1
ATOM 535 N N . PRO A 1 74 ? -4.151 -11.388 -9.313 1.00 87.69 74 PRO A N 1
ATOM 536 C CA . PRO A 1 74 ? -4.653 -12.705 -9.725 1.00 87.69 74 PRO A CA 1
ATOM 537 C C . PRO A 1 74 ? -3.576 -13.740 -10.085 1.00 87.69 74 PRO A C 1
ATOM 539 O O . PRO A 1 74 ? -3.762 -14.936 -9.867 1.00 87.69 74 PRO A O 1
ATOM 542 N N . ASP A 1 75 ? -2.431 -13.305 -10.624 1.00 85.75 75 ASP A N 1
ATOM 543 C CA . ASP A 1 75 ? -1.289 -14.179 -10.937 1.00 85.75 75 ASP A CA 1
ATOM 544 C C . ASP A 1 75 ? -0.380 -14.449 -9.728 1.00 85.75 75 ASP A C 1
ATOM 546 O O . ASP A 1 75 ? 0.707 -14.999 -9.903 1.00 85.75 75 ASP A O 1
ATOM 550 N N . ARG A 1 76 ? -0.813 -14.067 -8.520 1.00 89.00 76 ARG A N 1
ATOM 551 C CA . ARG A 1 76 ? -0.086 -14.113 -7.242 1.00 89.00 76 ARG A CA 1
ATOM 552 C C . ARG A 1 76 ? 1.064 -13.126 -7.089 1.00 89.00 76 ARG A C 1
ATOM 554 O O . ARG A 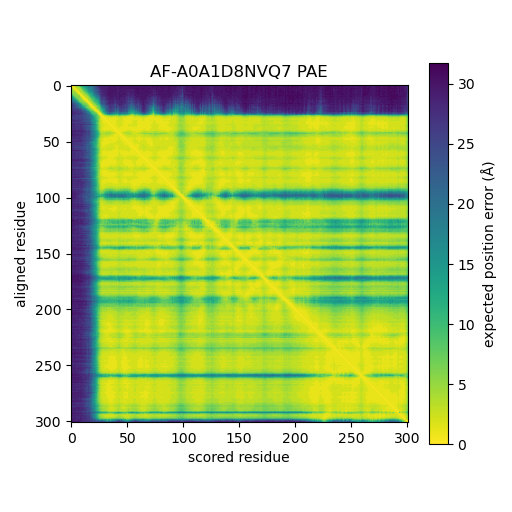1 76 ? 1.655 -13.090 -6.005 1.00 89.00 76 ARG A O 1
ATOM 561 N N . SER A 1 77 ? 1.368 -12.327 -8.109 1.00 92.19 77 SER A N 1
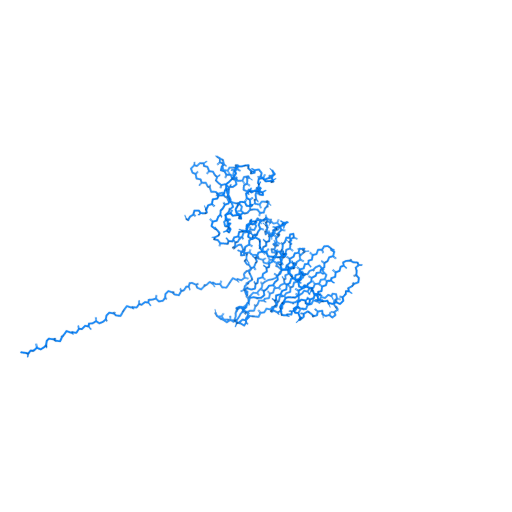ATOM 562 C CA . SER A 1 77 ? 2.360 -11.264 -7.976 1.00 92.19 77 SER A CA 1
ATOM 563 C C . SER A 1 77 ? 1.926 -10.262 -6.910 1.00 92.19 77 SER A C 1
ATOM 565 O O . SER A 1 77 ? 0.736 -10.092 -6.623 1.00 92.19 77 SER A O 1
ATOM 567 N N . VAL A 1 78 ? 2.914 -9.628 -6.296 1.00 95.62 78 VAL A N 1
ATOM 568 C CA . VAL A 1 78 ? 2.725 -8.738 -5.158 1.00 95.62 78 VAL A CA 1
ATOM 569 C C . VAL A 1 78 ? 3.057 -7.318 -5.563 1.00 95.62 78 VAL A C 1
ATOM 571 O O . VAL A 1 78 ? 4.101 -7.073 -6.165 1.00 95.62 78 VAL A O 1
ATOM 574 N N . ILE A 1 79 ? 2.198 -6.388 -5.160 1.00 98.19 79 ILE A N 1
ATOM 575 C CA . ILE A 1 79 ? 2.479 -4.957 -5.187 1.00 98.19 79 ILE A CA 1
ATOM 576 C C . ILE A 1 79 ? 2.568 -4.467 -3.744 1.00 98.19 79 ILE A C 1
ATOM 578 O O . ILE A 1 79 ? 1.659 -4.698 -2.948 1.00 98.19 79 ILE A O 1
ATOM 582 N N . LYS A 1 80 ? 3.654 -3.777 -3.406 1.00 98.75 80 LYS A N 1
ATOM 583 C CA . LYS A 1 80 ? 3.821 -3.079 -2.130 1.00 98.75 80 LYS A CA 1
ATOM 584 C C . LYS A 1 80 ? 3.824 -1.579 -2.383 1.00 98.75 80 LYS A C 1
ATOM 586 O O . LYS A 1 80 ? 4.602 -1.097 -3.204 1.00 98.75 80 LYS A O 1
ATOM 591 N N . LEU A 1 81 ? 2.971 -0.860 -1.669 1.00 98.88 81 LEU A N 1
ATOM 592 C CA . LEU A 1 81 ? 2.881 0.593 -1.709 1.00 98.88 81 LEU A CA 1
ATOM 593 C C . LEU A 1 81 ? 3.554 1.178 -0.469 1.00 98.88 81 LEU A C 1
ATOM 595 O O . LEU A 1 81 ? 3.305 0.722 0.654 1.00 98.88 81 LEU A O 1
ATOM 599 N N . GLY A 1 82 ? 4.410 2.174 -0.689 1.00 98.75 82 GLY A N 1
ATOM 600 C CA . GLY A 1 82 ? 5.094 2.914 0.365 1.00 98.75 82 GLY A CA 1
ATOM 601 C C . GLY A 1 82 ? 4.191 3.925 1.068 1.00 98.75 82 GLY A C 1
ATOM 602 O O . GLY A 1 82 ? 2.968 3.841 0.999 1.00 98.75 82 GLY A O 1
ATOM 603 N N . GLU A 1 83 ? 4.795 4.887 1.762 1.00 98.44 83 GLU A N 1
ATOM 604 C CA . GLU A 1 83 ? 4.069 6.059 2.274 1.00 98.44 83 GLU A CA 1
ATOM 605 C C . GLU A 1 83 ? 3.704 7.030 1.163 1.00 98.44 83 GLU A C 1
ATOM 607 O O . GLU A 1 83 ? 4.311 7.001 0.092 1.00 98.44 83 GLU A O 1
ATOM 612 N N . LYS A 1 84 ? 2.744 7.916 1.462 1.00 98.50 84 LYS A N 1
ATOM 613 C CA . LYS A 1 84 ? 2.356 9.047 0.605 1.00 98.50 84 LYS A CA 1
ATOM 614 C C . LYS A 1 84 ? 2.139 8.597 -0.842 1.00 98.50 84 LYS A C 1
ATOM 616 O O . LYS A 1 84 ? 2.623 9.227 -1.773 1.00 98.50 84 LYS A O 1
ATOM 621 N N . THR A 1 85 ? 1.491 7.446 -1.008 1.00 98.88 85 THR A N 1
ATOM 622 C CA . THR A 1 85 ? 1.338 6.796 -2.305 1.00 98.88 85 THR A CA 1
ATOM 623 C C . THR A 1 85 ? -0.096 6.902 -2.779 1.00 98.88 85 THR A C 1
ATOM 625 O O . THR A 1 85 ? -1.014 6.592 -2.023 1.00 98.88 85 THR A O 1
ATOM 628 N N . GLU A 1 86 ? -0.273 7.287 -4.040 1.00 98.75 86 GLU A N 1
ATOM 629 C CA . GLU A 1 86 ? -1.529 7.173 -4.777 1.00 98.75 86 GLU A CA 1
ATOM 630 C C . GLU A 1 86 ? -1.303 6.265 -5.985 1.00 98.75 86 GLU A C 1
ATOM 632 O O . GLU A 1 86 ? -0.510 6.558 -6.883 1.00 98.75 86 GLU A O 1
ATOM 637 N N . PHE A 1 87 ? -1.990 5.128 -5.990 1.00 98.81 87 PHE A N 1
ATOM 638 C CA . PHE A 1 87 ? -1.808 4.065 -6.970 1.00 98.81 87 PHE A CA 1
ATOM 639 C C . PHE A 1 87 ? -3.153 3.636 -7.541 1.00 98.81 87 PHE A C 1
ATOM 641 O O . PHE A 1 87 ? -4.087 3.376 -6.786 1.00 98.81 87 PHE A O 1
ATOM 648 N N . ARG A 1 88 ? -3.258 3.510 -8.864 1.00 98.44 88 ARG A N 1
ATOM 649 C CA . ARG A 1 88 ? -4.494 3.122 -9.550 1.00 98.44 88 ARG A CA 1
ATOM 650 C C . ARG A 1 88 ? -4.289 1.895 -10.425 1.00 98.44 88 ARG A C 1
ATOM 652 O O . ARG A 1 88 ? -3.305 1.794 -11.153 1.00 98.44 88 ARG A O 1
ATOM 659 N N . ILE A 1 89 ? -5.272 0.998 -10.404 1.00 96.31 89 ILE A N 1
ATOM 660 C CA . ILE A 1 89 ? -5.398 -0.074 -11.398 1.00 96.31 89 ILE A CA 1
ATOM 661 C C . ILE A 1 89 ? -6.257 0.460 -12.542 1.00 96.31 89 ILE A C 1
ATOM 663 O O . ILE A 1 89 ? -7.459 0.632 -12.368 1.00 96.31 89 ILE A O 1
ATOM 667 N N . GLU A 1 90 ? -5.677 0.733 -13.707 1.00 96.75 90 GLU A N 1
ATOM 668 C CA . GLU A 1 90 ? -6.433 1.240 -14.864 1.00 96.75 90 GLU A CA 1
ATOM 669 C C . GLU A 1 90 ? -7.084 0.117 -15.663 1.00 96.75 90 GLU A C 1
ATOM 671 O O . GLU A 1 90 ? -8.200 0.255 -16.156 1.00 96.75 90 GLU A O 1
ATOM 676 N N . THR A 1 91 ? -6.407 -1.024 -15.767 1.00 95.31 91 THR A N 1
ATOM 677 C CA . THR A 1 91 ? -6.980 -2.248 -16.328 1.00 95.31 91 THR A CA 1
ATOM 678 C C . THR A 1 91 ? -6.461 -3.454 -15.564 1.00 95.31 91 THR A C 1
ATOM 680 O O . THR A 1 91 ? -5.334 -3.456 -15.072 1.00 95.31 91 THR A O 1
ATOM 683 N N . LEU A 1 92 ? -7.279 -4.497 -15.455 1.00 93.62 92 LEU A N 1
ATOM 684 C CA . LEU A 1 92 ? -6.862 -5.784 -14.914 1.00 93.62 92 LEU A CA 1
ATOM 685 C C . LEU A 1 92 ? -7.695 -6.882 -15.563 1.00 93.62 92 LEU A C 1
ATOM 687 O O . LEU A 1 92 ? -8.921 -6.903 -15.447 1.00 93.62 92 LEU A O 1
ATOM 691 N N . ALA A 1 93 ? -7.021 -7.796 -16.247 1.00 91.06 93 ALA A N 1
ATOM 692 C CA . ALA A 1 93 ? -7.636 -8.950 -16.871 1.00 91.06 93 ALA A CA 1
ATOM 693 C C . ALA A 1 93 ? -6.771 -10.182 -16.620 1.00 91.06 93 ALA A C 1
ATOM 695 O O . ALA A 1 93 ? -5.607 -10.221 -17.000 1.00 91.06 93 ALA A O 1
ATOM 696 N N . ALA A 1 94 ? -7.359 -11.213 -16.021 1.00 87.56 94 ALA A N 1
ATOM 697 C CA . ALA A 1 94 ? -6.728 -12.514 -15.859 1.00 87.56 94 ALA A CA 1
ATOM 698 C C . ALA A 1 94 ? -7.513 -13.558 -16.658 1.00 87.56 94 ALA A C 1
ATOM 700 O O . ALA A 1 94 ? -8.719 -13.738 -16.458 1.00 87.56 94 ALA A O 1
ATOM 701 N N . LYS A 1 95 ? -6.832 -14.239 -17.578 1.00 86.06 95 LYS A N 1
ATOM 702 C CA . LYS A 1 95 ? -7.382 -15.352 -18.359 1.00 86.06 95 LYS A CA 1
ATOM 703 C C . LYS A 1 95 ? -6.690 -16.634 -17.929 1.00 86.06 95 LYS A C 1
ATOM 705 O O . LYS A 1 95 ? -5.471 -16.706 -17.972 1.00 86.06 95 LYS A O 1
ATOM 710 N N . GLN A 1 96 ? -7.456 -17.641 -17.532 1.00 82.50 96 GLN A N 1
ATOM 711 C CA . GLN A 1 96 ? -6.921 -18.955 -17.183 1.00 82.50 96 GLN A CA 1
ATOM 712 C C . GLN A 1 96 ? -7.123 -19.923 -18.350 1.00 82.50 96 GLN A C 1
ATOM 714 O O . GLN A 1 96 ? -8.213 -19.976 -18.926 1.00 82.50 96 GLN A O 1
ATOM 719 N N . GLN A 1 97 ? -6.088 -20.682 -18.709 1.00 77.69 97 GLN A N 1
ATOM 720 C CA . GLN A 1 97 ? -6.213 -21.729 -19.719 1.00 77.69 97 GLN A CA 1
ATOM 721 C C . GLN A 1 97 ? -6.854 -22.980 -19.102 1.00 77.69 97 GLN A C 1
ATOM 723 O O . GLN A 1 97 ? -6.216 -23.735 -18.375 1.00 77.69 97 GLN A O 1
ATOM 728 N N . GLY A 1 98 ? -8.139 -23.209 -19.377 1.00 75.00 98 GLY A N 1
ATOM 729 C CA . GLY A 1 98 ? -8.876 -24.351 -18.825 1.00 75.00 98 GLY A CA 1
ATOM 730 C C . GLY A 1 98 ? -9.025 -24.312 -17.294 1.00 75.00 98 GLY A C 1
ATOM 731 O O . GLY A 1 98 ? -8.796 -23.292 -16.645 1.00 75.00 98 GLY A O 1
ATOM 732 N N . PHE A 1 99 ? -9.435 -25.436 -16.699 1.00 68.25 99 PHE A N 1
ATOM 733 C CA . PHE A 1 99 ? -9.778 -25.499 -15.269 1.00 68.25 99 PHE A CA 1
ATOM 734 C C . PHE A 1 99 ? -8.562 -25.414 -14.327 1.00 68.25 99 PHE A C 1
ATOM 736 O O . PHE A 1 99 ? -8.705 -24.966 -13.193 1.00 68.25 99 PHE A O 1
ATOM 743 N N . ALA A 1 100 ? -7.369 -25.800 -14.795 1.00 71.44 100 ALA A N 1
ATOM 744 C CA . ALA A 1 100 ? -6.145 -25.843 -13.985 1.00 71.44 100 ALA A CA 1
ATOM 745 C C . ALA A 1 100 ? -4.859 -25.471 -14.753 1.00 71.44 100 ALA A C 1
ATOM 747 O O . ALA A 1 100 ? -3.763 -25.746 -14.271 1.00 71.44 100 ALA A O 1
ATOM 748 N N . GLY A 1 101 ? -4.965 -24.907 -15.961 1.00 77.50 101 GLY A N 1
ATOM 749 C CA . GLY A 1 101 ? -3.794 -24.508 -16.744 1.00 77.50 101 GLY A CA 1
ATOM 750 C C . GLY A 1 101 ? -3.277 -23.108 -16.393 1.00 77.50 101 GLY A C 1
ATOM 751 O O . GLY A 1 101 ? -3.888 -22.406 -15.578 1.00 77.50 101 GLY A O 1
ATOM 752 N N . PRO A 1 102 ? -2.159 -22.690 -17.014 1.00 81.12 102 PRO A N 1
ATOM 753 C CA . PRO A 1 102 ? -1.513 -21.418 -16.720 1.00 81.12 102 PRO A CA 1
ATOM 754 C C . PRO A 1 102 ? -2.444 -20.226 -16.930 1.00 81.12 102 PRO A C 1
ATOM 756 O O . PRO A 1 102 ? -3.313 -20.231 -17.813 1.00 81.12 102 PRO A O 1
ATOM 759 N N . SER A 1 103 ? -2.243 -19.180 -16.134 1.00 85.12 103 SER A N 1
ATOM 760 C CA . SER A 1 103 ? -2.927 -17.908 -16.324 1.00 85.12 103 SER A CA 1
ATOM 761 C C . SER A 1 103 ? -2.094 -16.927 -17.146 1.00 85.12 103 SER A C 1
ATOM 763 O O . SER A 1 103 ? -0.864 -16.980 -17.187 1.00 85.12 103 SER A O 1
ATOM 765 N N . HIS A 1 104 ? -2.790 -16.025 -17.826 1.00 89.31 104 HIS A N 1
ATOM 766 C CA . HIS A 1 104 ? -2.234 -14.845 -18.460 1.00 89.31 104 HIS A CA 1
ATOM 767 C C . HIS A 1 104 ? -2.882 -13.614 -17.833 1.00 89.31 104 HIS A C 1
ATOM 769 O O . HIS A 1 104 ? -4.102 -13.442 -17.938 1.00 89.31 104 HIS A O 1
ATOM 775 N N . THR A 1 105 ? -2.074 -12.780 -17.182 1.00 90.75 105 THR A N 1
ATOM 776 C CA . THR A 1 105 ? -2.538 -11.550 -16.532 1.00 90.75 105 THR A CA 1
ATOM 777 C C . THR A 1 105 ? -2.051 -10.332 -17.296 1.00 90.75 105 THR A C 1
ATOM 779 O O . THR A 1 105 ? -0.853 -10.146 -17.479 1.00 90.75 105 THR A O 1
ATOM 782 N N . GLN A 1 106 ? -2.992 -9.497 -17.717 1.00 92.75 106 GLN A N 1
ATOM 783 C CA . GLN A 1 106 ? -2.743 -8.216 -18.362 1.00 92.75 106 GLN A CA 1
ATOM 784 C C . GLN A 1 106 ? -3.189 -7.100 -17.430 1.00 92.75 106 GLN A C 1
ATOM 786 O O . GLN A 1 106 ? -4.292 -7.172 -16.874 1.00 92.75 106 GLN A O 1
ATOM 791 N N . SER A 1 107 ? -2.355 -6.083 -17.238 1.00 94.62 107 SER A N 1
ATOM 792 C CA . SER A 1 107 ? -2.733 -4.948 -16.398 1.00 94.62 107 SER A CA 1
ATOM 793 C C . SER A 1 107 ? -1.972 -3.677 -16.752 1.00 94.62 107 SER A C 1
ATOM 795 O O . SER A 1 107 ? -0.756 -3.692 -16.899 1.00 94.62 107 SER A O 1
ATOM 797 N N . ALA A 1 108 ? -2.700 -2.569 -16.836 1.00 96.69 108 ALA A N 1
ATOM 798 C CA . ALA A 1 108 ? -2.141 -1.227 -16.850 1.00 96.69 108 ALA A CA 1
ATOM 799 C C . ALA A 1 108 ? -2.298 -0.634 -15.450 1.00 96.69 108 ALA A C 1
ATOM 801 O O . ALA A 1 108 ? -3.412 -0.525 -14.922 1.00 96.69 108 ALA A O 1
ATOM 802 N N . LEU A 1 109 ? -1.170 -0.297 -14.841 1.00 98.25 109 LEU A N 1
ATOM 803 C CA . LEU A 1 109 ? -1.073 0.282 -13.512 1.00 98.25 109 LEU A CA 1
ATOM 804 C C . LEU A 1 109 ? -0.611 1.728 -13.633 1.00 98.25 109 LEU A C 1
ATOM 806 O O . LEU A 1 109 ? 0.221 2.037 -14.481 1.00 98.25 109 LEU A O 1
ATOM 810 N N . ARG A 1 110 ? -1.083 2.604 -12.748 1.00 98.56 110 ARG A N 1
ATOM 811 C CA . ARG A 1 110 ? -0.593 3.980 -12.644 1.00 98.56 110 ARG A CA 1
ATOM 812 C C . ARG A 1 110 ? -0.110 4.262 -11.231 1.00 98.56 110 ARG A C 1
ATOM 814 O O . ARG A 1 110 ? -0.885 4.148 -10.281 1.00 98.56 110 ARG A O 1
ATOM 821 N N . LEU A 1 111 ? 1.141 4.688 -11.102 1.00 98.75 111 LEU A N 1
ATOM 822 C CA . LEU A 1 111 ? 1.646 5.339 -9.901 1.00 98.75 111 LEU A CA 1
ATOM 823 C C . LEU A 1 111 ? 1.517 6.849 -10.109 1.00 98.75 111 LEU A C 1
ATOM 825 O O . LEU A 1 111 ? 2.165 7.412 -10.984 1.00 98.75 111 LEU A O 1
ATOM 829 N N . ILE A 1 112 ? 0.624 7.482 -9.354 1.00 98.25 112 ILE A N 1
ATOM 830 C CA . ILE A 1 112 ? 0.367 8.926 -9.447 1.00 98.25 112 ILE A CA 1
ATOM 831 C C . ILE A 1 112 ? 1.414 9.680 -8.624 1.00 98.25 112 ILE A C 1
ATOM 833 O O . ILE A 1 112 ? 1.942 10.694 -9.062 1.00 98.25 112 ILE A O 1
ATOM 837 N N . THR A 1 113 ? 1.712 9.173 -7.428 1.00 98.75 113 THR A N 1
ATOM 838 C CA . THR A 1 113 ? 2.797 9.647 -6.567 1.00 98.75 113 THR A CA 1
ATOM 839 C C . THR A 1 113 ? 3.171 8.563 -5.558 1.00 98.75 113 THR A C 1
ATOM 841 O O . THR A 1 113 ? 2.371 7.663 -5.287 1.00 98.75 113 THR A O 1
ATOM 844 N N . GLY A 1 114 ? 4.370 8.651 -4.993 1.00 98.50 114 GLY A N 1
ATOM 845 C CA . GLY A 1 114 ? 4.851 7.827 -3.895 1.00 98.50 114 GLY A CA 1
ATOM 846 C C . GLY A 1 114 ? 5.752 6.690 -4.350 1.00 98.50 114 GLY A C 1
ATOM 847 O O . GLY A 1 114 ? 6.540 6.832 -5.283 1.00 98.50 114 GLY A O 1
ATOM 848 N N . VAL A 1 115 ? 5.671 5.565 -3.642 1.00 98.56 115 VAL A N 1
ATOM 849 C CA . VAL A 1 115 ? 6.605 4.443 -3.776 1.00 98.56 115 VAL A CA 1
ATOM 850 C C . VAL A 1 115 ? 5.852 3.162 -4.098 1.00 98.56 115 VAL A C 1
ATOM 852 O O . VAL A 1 115 ? 4.839 2.832 -3.479 1.00 98.56 115 VAL A O 1
ATOM 855 N N . PHE A 1 116 ? 6.415 2.397 -5.020 1.00 98.50 116 PHE A N 1
ATOM 856 C CA . PHE A 1 116 ? 5.877 1.149 -5.522 1.00 98.50 116 PHE A CA 1
ATOM 857 C C . PHE A 1 116 ? 6.978 0.090 -5.562 1.00 98.50 116 PHE A C 1
ATOM 859 O O . PHE A 1 116 ? 8.099 0.352 -5.989 1.00 98.50 116 PHE A O 1
ATOM 866 N N . ARG A 1 117 ? 6.663 -1.136 -5.155 1.00 98.12 117 ARG A N 1
ATOM 867 C CA . ARG A 1 117 ? 7.495 -2.309 -5.429 1.00 98.12 117 ARG A CA 1
ATOM 868 C C . ARG A 1 117 ? 6.627 -3.402 -6.009 1.00 98.12 117 ARG A C 1
ATOM 870 O O . ARG A 1 117 ? 5.580 -3.719 -5.447 1.00 98.12 117 ARG A O 1
ATOM 877 N N . TYR A 1 118 ? 7.095 -4.010 -7.083 1.00 97.62 118 TYR A N 1
ATOM 878 C CA . TYR A 1 118 ? 6.462 -5.170 -7.682 1.00 97.62 118 TYR A CA 1
ATOM 879 C C . TYR A 1 118 ? 7.384 -6.364 -7.554 1.00 97.62 118 TYR A C 1
ATOM 881 O O . TYR A 1 118 ? 8.557 -6.264 -7.895 1.00 97.62 118 TYR A O 1
ATOM 889 N N . ALA A 1 119 ? 6.843 -7.497 -7.121 1.00 95.19 119 ALA A N 1
ATOM 890 C CA . ALA A 1 119 ? 7.562 -8.758 -7.102 1.00 95.19 119 ALA A CA 1
ATOM 891 C C . ALA A 1 119 ? 6.706 -9.858 -7.722 1.00 95.19 119 ALA A C 1
ATOM 893 O O . ALA A 1 119 ? 5.576 -10.128 -7.303 1.00 95.19 119 ALA A O 1
ATOM 894 N N . THR A 1 120 ? 7.272 -10.519 -8.724 1.00 91.56 120 THR A N 1
ATOM 895 C CA . THR A 1 120 ? 6.697 -11.734 -9.288 1.00 91.56 120 THR A CA 1
ATOM 896 C C . THR A 1 120 ? 6.821 -12.887 -8.296 1.00 91.56 120 THR A C 1
ATOM 898 O O . THR A 1 120 ? 7.914 -13.199 -7.835 1.00 91.56 120 THR A O 1
ATOM 901 N N . ASP A 1 121 ? 5.718 -13.585 -8.035 1.00 86.25 121 ASP A N 1
ATOM 902 C CA . ASP A 1 121 ? 5.741 -14.782 -7.199 1.00 86.25 121 ASP A CA 1
ATOM 903 C C . ASP A 1 121 ? 6.464 -15.961 -7.888 1.00 86.25 121 ASP A C 1
ATOM 905 O O . ASP A 1 121 ? 6.218 -16.270 -9.058 1.00 86.25 121 ASP A O 1
ATOM 909 N N . TYR A 1 122 ? 7.348 -16.652 -7.160 1.00 80.50 122 TYR A N 1
ATOM 910 C CA . TYR A 1 122 ? 8.106 -17.787 -7.700 1.00 80.50 122 TYR A CA 1
ATOM 911 C C . TYR A 1 122 ? 7.196 -18.946 -8.129 1.00 80.50 122 TYR A C 1
ATOM 913 O O . TYR A 1 122 ? 7.421 -19.549 -9.179 1.00 80.50 122 TYR A O 1
ATOM 921 N N . THR A 1 123 ? 6.129 -19.236 -7.373 1.00 76.94 123 THR A N 1
ATOM 922 C CA . THR A 1 123 ? 5.176 -20.294 -7.749 1.00 76.94 123 THR A CA 1
ATOM 923 C C . THR A 1 123 ? 4.419 -19.918 -9.016 1.00 76.94 123 THR A C 1
ATOM 925 O O . THR A 1 123 ? 4.166 -20.776 -9.854 1.00 76.94 123 THR A O 1
ATOM 928 N N . SER A 1 124 ? 4.134 -18.628 -9.214 1.00 78.12 124 SER A N 1
ATOM 929 C CA . SER A 1 124 ? 3.577 -18.111 -10.465 1.00 78.12 124 SER A CA 1
ATOM 930 C C . SER A 1 124 ? 4.507 -18.364 -11.658 1.00 78.12 124 SER A C 1
ATOM 932 O O . SER A 1 124 ? 4.033 -18.816 -12.701 1.00 78.12 124 SER A O 1
ATOM 934 N N . LYS A 1 125 ? 5.827 -18.152 -11.504 1.00 78.81 125 LYS A N 1
ATOM 935 C CA . LYS A 1 125 ? 6.822 -18.516 -12.537 1.00 78.81 125 LYS A CA 1
ATOM 936 C C . LYS A 1 125 ? 6.821 -20.030 -12.791 1.00 78.81 125 LYS A C 1
ATOM 938 O O . LYS A 1 125 ? 6.743 -20.453 -13.940 1.00 78.81 125 LYS A O 1
ATOM 943 N N . ALA A 1 126 ? 6.854 -20.838 -11.730 1.00 80.19 126 ALA A N 1
ATOM 944 C CA . ALA A 1 126 ? 6.912 -22.300 -11.819 1.00 80.19 126 ALA A CA 1
ATOM 945 C C . ALA A 1 126 ? 5.656 -22.931 -12.451 1.00 80.19 126 ALA A C 1
ATOM 947 O O . ALA A 1 126 ? 5.758 -23.943 -13.138 1.00 80.19 126 ALA A O 1
ATOM 948 N N . LEU A 1 127 ? 4.481 -22.323 -12.259 1.00 81.50 127 LEU A N 1
ATOM 949 C CA . LEU A 1 127 ? 3.215 -22.745 -12.871 1.00 81.50 127 LEU A CA 1
ATOM 950 C C . LEU A 1 127 ? 3.059 -22.286 -14.333 1.00 81.50 127 LEU A C 1
ATOM 952 O O . LEU A 1 127 ? 2.040 -22.570 -14.958 1.00 81.50 127 LEU A O 1
ATOM 956 N N . GLY A 1 128 ? 4.047 -21.573 -14.885 1.00 81.62 128 GLY A N 1
ATOM 957 C CA . GLY A 1 128 ? 4.013 -21.077 -16.261 1.00 81.62 128 GLY A CA 1
ATOM 958 C C . GLY A 1 128 ? 3.063 -19.899 -16.474 1.00 81.62 128 GLY A C 1
ATOM 959 O O . GLY A 1 128 ? 2.704 -19.613 -17.616 1.00 81.62 128 GLY A O 1
ATOM 960 N N . ASN A 1 129 ? 2.644 -19.207 -15.406 1.00 85.00 129 ASN A N 1
ATOM 961 C CA . ASN A 1 129 ? 1.789 -18.034 -15.551 1.00 85.00 129 ASN A CA 1
ATOM 962 C C . ASN A 1 129 ? 2.552 -16.936 -16.296 1.00 85.00 129 ASN A C 1
ATOM 964 O O . ASN A 1 129 ? 3.688 -16.581 -15.958 1.00 85.00 129 ASN A O 1
ATOM 968 N N . THR A 1 130 ? 1.906 -16.360 -17.297 1.00 86.94 130 THR A N 1
ATOM 969 C CA . THR A 1 130 ? 2.459 -15.276 -18.107 1.00 86.94 130 THR A CA 1
ATOM 970 C C . THR A 1 130 ? 1.812 -13.957 -17.721 1.00 86.94 130 THR A C 1
ATOM 972 O O . THR A 1 130 ? 0.717 -13.918 -17.155 1.00 86.94 130 THR A O 1
ATOM 975 N N . ARG A 1 131 ? 2.508 -12.859 -18.000 1.00 89.81 131 ARG A N 1
ATOM 976 C CA . ARG A 1 131 ? 2.025 -11.528 -17.657 1.00 89.81 131 ARG A CA 1
ATOM 977 C C . ARG A 1 131 ? 2.468 -10.493 -18.670 1.00 89.81 131 ARG A C 1
ATOM 979 O O . ARG A 1 131 ? 3.554 -10.616 -19.233 1.00 89.81 131 ARG A O 1
ATOM 986 N N . ASP A 1 132 ? 1.614 -9.504 -18.853 1.00 91.56 132 ASP A N 1
ATOM 987 C CA . ASP A 1 132 ? 1.877 -8.298 -19.621 1.00 91.56 132 ASP A CA 1
ATOM 988 C C . ASP A 1 132 ? 1.370 -7.118 -18.795 1.00 91.56 132 ASP A C 1
ATOM 990 O O . ASP A 1 132 ? 0.176 -6.810 -18.771 1.00 91.56 132 ASP A O 1
ATOM 994 N N . ILE A 1 133 ? 2.261 -6.576 -17.969 1.00 94.94 133 ILE A N 1
ATOM 995 C CA . ILE A 1 133 ? 1.917 -5.531 -17.011 1.00 94.94 133 ILE A CA 1
ATOM 996 C C . ILE A 1 133 ? 2.766 -4.306 -17.308 1.00 94.94 133 ILE A C 1
ATOM 998 O O . ILE A 1 133 ? 3.976 -4.424 -17.497 1.00 94.94 133 ILE A O 1
ATOM 1002 N N . SER A 1 134 ? 2.137 -3.138 -17.307 1.00 97.12 134 SER A N 1
ATOM 1003 C CA . SER A 1 134 ? 2.815 -1.852 -17.398 1.00 97.12 134 SER A CA 1
ATOM 1004 C C . SER A 1 134 ? 2.556 -1.014 -16.151 1.00 97.12 134 SER A C 1
ATOM 1006 O O . SER A 1 134 ? 1.468 -1.047 -15.575 1.00 97.12 134 SER A O 1
ATOM 1008 N N . LEU A 1 135 ? 3.569 -0.264 -15.723 1.00 98.38 135 LEU A N 1
ATOM 1009 C CA . LEU A 1 135 ? 3.455 0.763 -14.694 1.00 98.38 135 LEU A CA 1
ATOM 1010 C C . LEU A 1 135 ? 3.701 2.128 -15.324 1.00 98.38 135 LEU A C 1
ATOM 1012 O O . LEU A 1 135 ? 4.835 2.459 -15.654 1.00 98.38 135 LEU A O 1
ATOM 1016 N N . GLN A 1 136 ? 2.656 2.931 -15.449 1.00 98.25 136 GLN A N 1
ATOM 1017 C CA . GLN A 1 136 ? 2.770 4.322 -15.842 1.00 98.25 136 GLN A CA 1
ATOM 1018 C C . GLN A 1 136 ? 3.106 5.192 -14.625 1.00 98.25 136 GLN A C 1
ATOM 1020 O O . GLN A 1 136 ? 2.388 5.183 -13.623 1.00 98.25 136 GLN A O 1
ATOM 1025 N N . MET A 1 137 ? 4.186 5.954 -14.740 1.00 97.75 137 MET A N 1
ATOM 1026 C CA . MET A 1 137 ? 4.603 7.020 -13.827 1.00 97.75 137 MET A CA 1
ATOM 1027 C C . MET A 1 137 ? 4.376 8.381 -14.505 1.00 97.75 137 MET A C 1
ATOM 1029 O O . MET A 1 137 ? 3.722 8.459 -15.551 1.00 97.75 137 MET A O 1
ATOM 1033 N N . THR A 1 138 ? 4.896 9.463 -13.926 1.00 95.06 138 THR A N 1
ATOM 1034 C CA . THR A 1 138 ? 4.682 10.822 -14.446 1.00 95.06 138 THR A CA 1
ATOM 1035 C C . THR A 1 138 ? 5.272 11.017 -15.846 1.00 95.06 138 THR A C 1
ATOM 1037 O O . THR A 1 138 ? 4.622 11.595 -16.716 1.00 95.06 138 THR A O 1
ATOM 1040 N N . THR A 1 139 ? 6.482 10.515 -16.085 1.00 93.19 139 THR A N 1
ATOM 1041 C CA . THR A 1 139 ? 7.268 10.758 -17.310 1.00 93.19 139 THR A CA 1
ATOM 1042 C C . THR A 1 139 ? 7.705 9.485 -18.032 1.00 93.19 139 THR A C 1
ATOM 1044 O O . THR A 1 139 ? 8.334 9.570 -19.089 1.00 93.19 139 THR A O 1
ATOM 1047 N N . ALA A 1 140 ? 7.399 8.310 -17.477 1.00 95.31 140 ALA A N 1
ATOM 1048 C CA . ALA A 1 140 ? 7.834 7.026 -18.013 1.00 95.31 140 ALA A CA 1
ATOM 1049 C C . ALA A 1 140 ? 6.797 5.918 -17.826 1.00 95.31 140 ALA A C 1
ATOM 1051 O O . ALA A 1 140 ? 5.971 5.963 -16.913 1.00 95.31 140 ALA A O 1
ATOM 1052 N N . THR A 1 141 ? 6.886 4.892 -18.670 1.00 97.25 141 THR A N 1
ATOM 1053 C CA . THR A 1 141 ? 6.154 3.632 -18.503 1.00 97.25 141 THR A CA 1
ATOM 1054 C C . THR A 1 141 ? 7.148 2.493 -18.319 1.00 97.25 141 THR A C 1
ATOM 1056 O O . THR A 1 141 ? 8.110 2.382 -19.068 1.00 97.25 141 THR A O 1
ATOM 1059 N N . VAL A 1 142 ? 6.937 1.647 -17.313 1.00 97.50 142 VAL A N 1
ATOM 1060 C CA . VAL A 1 142 ? 7.792 0.489 -17.032 1.00 97.50 142 VAL A CA 1
ATOM 1061 C C . VAL A 1 142 ? 7.074 -0.784 -17.457 1.00 97.50 142 VAL A C 1
ATOM 1063 O O . VAL A 1 142 ? 6.034 -1.125 -16.892 1.00 97.50 142 VAL A O 1
ATOM 1066 N N . GLY A 1 143 ? 7.631 -1.503 -18.428 1.00 95.44 143 GLY A N 1
ATOM 1067 C CA . GLY A 1 143 ? 7.178 -2.833 -18.822 1.00 95.44 143 GLY A CA 1
ATOM 1068 C C . GLY A 1 143 ? 7.672 -3.904 -17.846 1.00 95.44 143 GLY A C 1
ATOM 1069 O O . GLY A 1 143 ? 8.873 -4.037 -17.602 1.00 95.44 143 GLY A O 1
ATOM 1070 N N . ILE A 1 144 ? 6.750 -4.697 -17.298 1.00 91.00 144 ILE A N 1
ATOM 1071 C CA . ILE A 1 144 ? 7.000 -5.673 -16.231 1.00 91.00 144 ILE A CA 1
ATOM 1072 C C . ILE A 1 144 ? 6.874 -7.096 -16.781 1.00 91.00 144 ILE A C 1
ATOM 1074 O O . ILE A 1 144 ? 5.779 -7.583 -17.075 1.00 91.00 144 ILE A O 1
ATOM 1078 N N . ARG A 1 145 ? 8.002 -7.814 -16.850 1.00 82.88 145 ARG A N 1
ATOM 1079 C CA . ARG A 1 145 ? 8.055 -9.219 -17.289 1.00 82.88 145 ARG A CA 1
ATOM 1080 C C . ARG A 1 145 ? 8.884 -10.061 -16.318 1.00 82.88 145 ARG A C 1
ATOM 1082 O O . ARG A 1 145 ? 10.094 -10.172 -16.447 1.00 82.88 145 ARG A O 1
ATOM 1089 N N . GLY A 1 146 ? 8.224 -10.676 -15.334 1.00 78.88 146 GLY A N 1
ATOM 1090 C CA . GLY A 1 146 ? 8.858 -11.672 -14.456 1.00 78.88 146 GLY A CA 1
ATOM 1091 C C . GLY A 1 146 ? 9.964 -11.129 -13.537 1.00 78.88 146 GLY A C 1
ATOM 1092 O O . GLY A 1 146 ? 10.974 -11.803 -13.338 1.00 78.88 146 GLY A O 1
ATOM 1093 N N . THR A 1 147 ? 9.767 -9.940 -12.966 1.00 91.25 147 THR A N 1
ATOM 1094 C CA . THR A 1 147 ? 10.774 -9.168 -12.215 1.00 91.25 147 THR A CA 1
ATOM 1095 C C . THR A 1 147 ? 10.432 -8.984 -10.725 1.00 91.25 147 THR A C 1
ATOM 1097 O O . THR A 1 147 ? 9.280 -9.189 -10.322 1.00 91.25 147 THR A O 1
ATOM 1100 N N . ASP A 1 148 ? 11.437 -8.596 -9.933 1.00 95.38 148 ASP A N 1
ATOM 1101 C CA . ASP A 1 148 ? 11.315 -7.836 -8.684 1.00 95.38 148 ASP A CA 1
ATOM 1102 C C . ASP A 1 148 ? 12.024 -6.478 -8.840 1.00 95.38 148 ASP A C 1
ATOM 1104 O O . ASP A 1 148 ? 13.218 -6.439 -9.150 1.00 95.38 148 ASP A O 1
ATOM 1108 N N . PHE A 1 149 ? 11.302 -5.373 -8.655 1.00 97.50 149 PHE A N 1
ATOM 1109 C CA . PHE A 1 149 ? 11.845 -4.019 -8.786 1.00 97.50 149 PHE A CA 1
ATOM 1110 C C . PHE A 1 149 ? 11.101 -3.017 -7.903 1.00 97.50 149 PHE A C 1
ATOM 1112 O O . PHE A 1 149 ? 9.938 -3.205 -7.533 1.00 97.50 149 PHE A O 1
ATOM 1119 N N . TRP A 1 150 ? 11.788 -1.923 -7.601 1.00 98.44 150 TRP A N 1
ATOM 1120 C CA . TRP A 1 150 ? 11.266 -0.758 -6.901 1.00 98.44 150 TRP A CA 1
ATOM 1121 C C . TRP A 1 150 ? 11.150 0.430 -7.858 1.00 98.44 150 TRP A C 1
ATOM 1123 O O . TRP A 1 150 ? 11.992 0.605 -8.739 1.00 98.44 150 TRP A O 1
ATOM 1133 N N . SER A 1 151 ? 10.141 1.266 -7.641 1.00 98.31 151 SER A N 1
ATOM 1134 C CA . SER A 1 151 ? 9.939 2.531 -8.334 1.00 98.31 151 SER A CA 1
ATOM 1135 C C . SER A 1 151 ? 9.410 3.607 -7.398 1.00 98.31 151 SER A C 1
ATOM 1137 O O . SER A 1 151 ? 8.740 3.317 -6.403 1.00 98.31 151 SER A O 1
ATOM 1139 N N . MET A 1 152 ? 9.661 4.861 -7.756 1.00 98.12 152 MET A N 1
ATOM 1140 C CA . MET A 1 152 ? 8.999 6.010 -7.146 1.00 98.12 152 MET A CA 1
ATOM 1141 C C . MET A 1 152 ? 8.708 7.088 -8.180 1.00 98.12 152 MET A C 1
ATOM 1143 O O . MET A 1 152 ? 9.393 7.174 -9.200 1.00 98.12 152 MET A O 1
ATOM 1147 N N . THR A 1 153 ? 7.680 7.880 -7.893 1.00 98.06 153 THR A N 1
ATOM 1148 C CA . THR A 1 153 ? 7.330 9.075 -8.659 1.00 98.06 153 THR A CA 1
ATOM 1149 C C . THR A 1 153 ? 6.860 10.174 -7.711 1.00 98.06 153 THR A C 1
ATOM 1151 O O . THR A 1 153 ? 6.080 9.932 -6.784 1.00 98.06 153 THR A O 1
ATOM 1154 N N . ASP A 1 154 ? 7.347 11.386 -7.911 1.00 96.69 154 ASP A N 1
ATOM 1155 C CA . ASP A 1 154 ? 6.860 12.592 -7.252 1.00 96.69 154 ASP A CA 1
ATOM 1156 C C . ASP A 1 154 ? 6.862 13.768 -8.243 1.00 96.69 154 ASP A C 1
ATOM 1158 O O . ASP A 1 154 ? 6.982 13.574 -9.450 1.00 96.69 154 ASP A O 1
ATOM 1162 N N . ALA A 1 155 ? 6.665 14.993 -7.754 1.00 93.62 155 ALA A N 1
ATOM 1163 C CA . ALA A 1 155 ? 6.630 16.177 -8.615 1.00 93.62 155 ALA A CA 1
ATOM 1164 C C . ALA A 1 155 ? 7.964 16.442 -9.345 1.00 93.62 155 ALA A C 1
ATOM 1166 O O . ALA A 1 155 ? 7.989 17.113 -10.380 1.00 93.62 155 ALA A O 1
ATOM 1167 N N . ASP A 1 156 ? 9.066 15.925 -8.805 1.00 94.12 156 ASP A N 1
ATOM 1168 C CA . ASP A 1 156 ? 10.424 16.241 -9.222 1.00 94.12 156 ASP A CA 1
ATOM 1169 C C . ASP A 1 156 ? 11.167 15.030 -9.804 1.00 94.12 156 ASP A C 1
ATOM 1171 O O . ASP A 1 156 ? 12.176 15.221 -10.485 1.00 94.12 156 ASP A O 1
ATOM 1175 N N . HIS A 1 157 ? 10.716 13.801 -9.543 1.00 94.50 157 HIS A N 1
ATOM 1176 C CA . HIS A 1 157 ? 11.464 12.583 -9.846 1.00 94.50 157 HIS A CA 1
ATOM 1177 C C . HIS A 1 157 ? 10.574 11.466 -10.375 1.00 94.50 157 HIS A C 1
ATOM 1179 O O . HIS A 1 157 ? 9.519 11.194 -9.814 1.00 94.50 157 HIS A O 1
ATOM 1185 N N . ASP A 1 158 ? 11.103 10.725 -11.347 1.00 96.88 158 ASP A N 1
ATOM 1186 C CA . ASP A 1 158 ? 10.751 9.322 -11.560 1.00 96.88 158 ASP A CA 1
ATOM 1187 C C . ASP A 1 158 ? 12.016 8.483 -11.385 1.00 96.88 158 ASP A C 1
ATOM 1189 O O . ASP A 1 158 ? 13.088 8.855 -11.875 1.00 96.88 158 ASP A O 1
ATOM 1193 N N . ALA A 1 159 ? 11.906 7.337 -10.714 1.00 97.31 159 ALA A N 1
ATOM 1194 C CA . ALA A 1 159 ? 13.020 6.406 -10.577 1.00 97.31 159 ALA A CA 1
ATOM 1195 C C . ALA A 1 159 ? 12.578 4.941 -10.601 1.00 97.31 159 ALA A C 1
ATOM 1197 O O . ALA A 1 159 ? 11.475 4.590 -10.181 1.00 97.31 159 ALA A O 1
ATOM 1198 N N . VAL A 1 160 ? 13.480 4.077 -11.067 1.00 97.88 160 VAL A N 1
ATOM 1199 C CA . VAL A 1 160 ? 13.310 2.623 -11.156 1.00 97.88 160 VAL A CA 1
ATOM 1200 C C . VAL A 1 160 ? 14.613 1.951 -10.727 1.00 97.88 160 VAL A C 1
ATOM 1202 O O . VAL A 1 160 ? 15.689 2.318 -11.193 1.00 97.88 160 VAL A O 1
ATOM 1205 N N . CYS A 1 161 ? 14.531 0.946 -9.859 1.00 97.75 161 CYS A N 1
ATOM 1206 C CA . CYS A 1 161 ? 15.660 0.113 -9.461 1.00 97.75 161 CYS A CA 1
ATOM 1207 C C . CYS A 1 161 ? 15.295 -1.367 -9.558 1.00 97.75 161 CYS A C 1
ATOM 1209 O O . CYS A 1 161 ? 14.346 -1.819 -8.917 1.00 97.75 161 CYS A O 1
ATOM 1211 N N . LEU A 1 162 ? 16.066 -2.122 -10.335 1.00 97.50 162 LEU A N 1
ATOM 1212 C CA . LEU A 1 162 ? 15.863 -3.551 -10.535 1.00 97.50 162 LEU A CA 1
ATOM 1213 C C . LEU A 1 162 ? 16.513 -4.366 -9.408 1.00 97.50 162 LEU A C 1
ATOM 1215 O O . LEU A 1 162 ? 17.677 -4.149 -9.085 1.00 97.50 162 LEU A O 1
ATOM 1219 N N . PHE A 1 163 ? 15.812 -5.356 -8.858 1.00 95.31 163 PHE A N 1
ATOM 1220 C CA . PHE A 1 163 ? 16.391 -6.335 -7.927 1.00 95.31 163 PHE A CA 1
ATOM 1221 C C . PHE A 1 163 ? 16.615 -7.697 -8.594 1.00 95.31 163 PHE A C 1
ATOM 1223 O O . PHE A 1 163 ? 17.681 -8.287 -8.435 1.00 95.31 163 PHE A O 1
ATOM 1230 N N . GLU A 1 164 ? 15.646 -8.172 -9.378 1.00 93.88 164 GLU A N 1
ATOM 1231 C CA . GLU A 1 164 ? 15.711 -9.443 -10.108 1.00 93.88 164 GLU A CA 1
ATOM 1232 C C . GLU A 1 164 ? 14.953 -9.345 -11.441 1.00 93.88 164 GLU A C 1
ATOM 1234 O O . GLU A 1 164 ? 13.880 -8.742 -11.521 1.00 93.88 164 GLU A O 1
ATOM 1239 N N . GLY A 1 165 ? 15.465 -10.012 -12.477 1.00 93.12 165 GLY A N 1
ATOM 1240 C CA . GLY A 1 165 ? 14.816 -10.136 -13.781 1.00 93.12 165 GLY A CA 1
ATOM 1241 C C . GLY A 1 165 ? 15.188 -8.986 -14.706 1.00 93.12 165 GLY A C 1
ATOM 1242 O O . GLY A 1 165 ? 16.357 -8.634 -14.800 1.00 93.12 165 GLY A O 1
ATOM 1243 N N . SER A 1 166 ? 14.201 -8.420 -15.396 1.00 94.25 166 SER A N 1
ATOM 1244 C CA . SER A 1 166 ? 14.407 -7.288 -16.296 1.00 94.25 166 SER A CA 1
ATOM 1245 C C . SER A 1 166 ? 13.166 -6.410 -16.381 1.00 94.25 166 SER A C 1
ATOM 1247 O O . SER A 1 166 ? 12.043 -6.926 -16.347 1.00 94.25 166 SER A O 1
ATOM 1249 N N . VAL A 1 167 ? 13.372 -5.113 -16.583 1.00 96.06 167 VAL A N 1
ATOM 1250 C CA . VAL A 1 167 ? 12.321 -4.147 -16.921 1.00 96.06 167 VAL A CA 1
ATOM 1251 C C . VAL A 1 167 ? 12.772 -3.266 -18.080 1.00 96.06 167 VAL A C 1
ATOM 1253 O O . VAL A 1 167 ? 13.954 -2.947 -18.196 1.00 96.06 167 VAL A O 1
ATOM 1256 N N . ALA A 1 168 ? 11.826 -2.872 -18.927 1.00 96.00 168 ALA A N 1
ATOM 1257 C CA . ALA A 1 168 ? 12.040 -1.857 -19.954 1.00 96.00 168 ALA A CA 1
ATOM 1258 C C . ALA A 1 168 ? 11.391 -0.552 -19.487 1.00 96.00 168 ALA A C 1
ATOM 1260 O O . ALA A 1 168 ? 10.235 -0.569 -19.063 1.00 96.00 168 ALA A O 1
ATOM 1261 N N . VAL A 1 169 ? 12.136 0.551 -19.521 1.00 96.19 169 VAL A N 1
ATOM 1262 C CA . VAL A 1 169 ? 11.630 1.889 -19.201 1.00 96.19 169 VAL A CA 1
ATOM 1263 C C . VAL A 1 169 ? 11.451 2.659 -20.505 1.00 96.19 169 VAL A C 1
ATOM 1265 O O . VAL A 1 169 ? 12.423 2.981 -21.186 1.00 96.19 169 VAL A O 1
ATOM 1268 N N . GLU A 1 170 ? 10.200 2.948 -20.839 1.00 95.50 170 GLU A N 1
ATOM 1269 C CA . GLU A 1 170 ? 9.777 3.611 -22.071 1.00 95.50 170 GLU A CA 1
ATOM 1270 C C . GLU A 1 170 ? 9.479 5.091 -21.801 1.00 95.50 170 GLU A C 1
ATOM 1272 O O . GLU A 1 170 ? 8.782 5.431 -20.835 1.00 95.50 170 GLU A O 1
ATOM 1277 N N . ARG A 1 171 ? 9.984 5.985 -22.664 1.00 90.88 171 ARG A N 1
ATOM 1278 C CA . ARG A 1 171 ? 9.810 7.444 -22.536 1.00 90.88 171 ARG A CA 1
ATOM 1279 C C . ARG A 1 171 ? 9.733 8.152 -23.876 1.00 90.88 171 ARG A C 1
ATOM 1281 O O . ARG A 1 171 ? 10.597 7.940 -24.714 1.00 90.88 171 ARG A O 1
ATOM 1288 N N . ASP A 1 172 ? 8.764 9.055 -24.044 1.00 82.62 172 ASP A N 1
ATOM 1289 C CA . ASP A 1 172 ? 8.695 10.057 -25.125 1.00 82.62 172 ASP A CA 1
ATOM 1290 C C . ASP A 1 172 ? 9.075 9.543 -26.538 1.00 82.62 172 ASP A C 1
ATOM 1292 O O . ASP A 1 172 ? 9.722 10.252 -27.308 1.00 82.62 172 ASP A O 1
ATOM 1296 N N . SER A 1 173 ? 8.688 8.306 -26.889 1.00 79.00 173 SER A N 1
ATOM 1297 C CA . SER A 1 173 ? 9.045 7.617 -28.153 1.00 79.00 173 SER A CA 1
ATOM 1298 C C . SER A 1 173 ? 10.555 7.442 -28.418 1.00 79.00 173 SER A C 1
ATOM 1300 O O . SER A 1 173 ? 10.976 7.305 -29.567 1.00 79.00 173 SER A O 1
ATOM 1302 N N . ARG A 1 174 ? 11.378 7.476 -27.368 1.00 85.06 174 ARG A N 1
ATOM 1303 C CA . ARG A 1 174 ? 12.813 7.164 -27.401 1.00 85.06 174 ARG A CA 1
ATOM 1304 C C . ARG A 1 174 ? 13.029 5.651 -27.408 1.00 85.06 174 ARG A C 1
ATOM 1306 O O . ARG A 1 174 ? 12.089 4.885 -27.233 1.00 85.06 174 ARG A O 1
ATOM 1313 N N . GLU A 1 175 ? 14.278 5.241 -27.605 1.00 88.31 175 GLU A N 1
ATOM 1314 C CA . GLU A 1 175 ? 14.673 3.850 -27.389 1.00 88.31 175 GLU A CA 1
ATOM 1315 C C . GLU A 1 175 ? 14.464 3.459 -25.921 1.00 88.31 175 GLU A C 1
ATOM 1317 O O . GLU A 1 175 ? 14.788 4.229 -25.011 1.00 88.31 175 GLU A O 1
ATOM 1322 N N . ASP A 1 176 ? 13.919 2.263 -25.711 1.00 92.31 176 ASP A N 1
ATOM 1323 C CA . ASP A 1 176 ? 13.640 1.731 -24.385 1.00 92.31 176 ASP A CA 1
ATOM 1324 C C . ASP A 1 176 ? 14.933 1.568 -23.582 1.00 92.31 176 ASP A C 1
ATOM 1326 O O . ASP A 1 176 ? 15.920 0.982 -24.038 1.00 92.31 176 ASP A O 1
ATOM 1330 N N . ILE A 1 177 ? 14.913 2.021 -22.332 1.00 94.38 177 ILE A N 1
ATOM 1331 C CA . ILE A 1 177 ? 16.023 1.809 -21.407 1.00 94.38 177 ILE A CA 1
ATOM 1332 C C . ILE A 1 177 ? 15.819 0.452 -20.739 1.00 94.38 177 ILE A C 1
ATOM 1334 O O . ILE A 1 177 ? 14.965 0.288 -19.864 1.00 94.38 177 ILE A O 1
ATOM 1338 N N . LEU A 1 178 ? 16.613 -0.535 -21.149 1.00 95.12 178 LEU A N 1
ATOM 1339 C CA . LEU A 1 178 ? 16.600 -1.866 -20.553 1.00 95.12 178 LEU A CA 1
ATOM 1340 C C . LEU A 1 178 ? 17.419 -1.889 -19.256 1.00 95.12 178 LEU A C 1
ATOM 1342 O O . LEU A 1 178 ? 18.623 -1.632 -19.259 1.00 95.12 178 LEU A O 1
ATOM 1346 N N . LEU A 1 179 ? 16.771 -2.262 -18.153 1.00 96.50 179 LEU A N 1
ATOM 1347 C CA . LEU A 1 179 ? 17.433 -2.643 -16.909 1.00 96.50 179 LEU A CA 1
ATOM 1348 C C . LEU A 1 179 ? 17.374 -4.170 -16.807 1.00 96.50 179 LEU A C 1
ATOM 1350 O O . LEU A 1 179 ? 16.284 -4.732 -16.715 1.00 96.50 179 LEU A O 1
ATOM 1354 N N . ASP A 1 180 ? 18.522 -4.846 -16.837 1.00 95.00 180 ASP A N 1
ATOM 1355 C CA . ASP A 1 180 ? 18.622 -6.318 -16.879 1.00 95.00 180 ASP A CA 1
ATOM 1356 C C . ASP A 1 180 ? 19.638 -6.907 -15.884 1.00 95.00 180 ASP A C 1
ATOM 1358 O O . ASP A 1 180 ? 19.865 -8.118 -15.839 1.00 95.00 180 ASP A O 1
ATOM 1362 N N . LYS A 1 181 ? 20.246 -6.055 -15.055 1.00 94.06 181 LYS A N 1
ATOM 1363 C CA . LYS A 1 181 ? 21.193 -6.447 -14.007 1.00 94.06 181 LYS A CA 1
ATOM 1364 C C . LYS A 1 181 ? 20.636 -6.091 -12.634 1.00 94.06 181 LYS A C 1
ATOM 1366 O O . LYS A 1 181 ? 20.142 -4.977 -12.459 1.00 94.06 181 LYS A O 1
ATOM 1371 N N . PRO A 1 182 ? 20.761 -6.974 -11.628 1.00 94.12 182 PRO A N 1
ATOM 1372 C CA . PRO A 1 182 ? 20.456 -6.622 -10.248 1.00 94.12 182 PRO A CA 1
ATOM 1373 C C . PRO A 1 182 ? 21.164 -5.330 -9.834 1.00 94.12 182 PRO A C 1
ATOM 1375 O O . PRO A 1 182 ? 22.374 -5.189 -10.001 1.00 94.12 182 PRO A O 1
ATOM 1378 N N . GLY A 1 183 ? 20.393 -4.385 -9.314 1.00 95.62 183 GLY A N 1
ATOM 1379 C CA . GLY A 1 183 ? 20.798 -3.041 -8.925 1.00 95.62 183 GLY A CA 1
ATOM 1380 C C . GLY A 1 183 ? 20.954 -2.031 -10.061 1.00 95.62 183 GLY A C 1
ATOM 1381 O O . GLY A 1 183 ? 21.314 -0.889 -9.776 1.00 95.62 183 GLY A O 1
ATOM 1382 N N . ALA A 1 184 ? 20.652 -2.393 -11.312 1.00 97.00 184 ALA A N 1
ATOM 1383 C CA . ALA A 1 184 ? 20.511 -1.416 -12.385 1.00 97.00 184 ALA A CA 1
ATOM 1384 C C . ALA A 1 184 ? 19.447 -0.378 -11.998 1.00 97.00 184 ALA A C 1
ATOM 1386 O O . ALA A 1 184 ? 18.383 -0.713 -11.464 1.00 97.00 184 ALA A O 1
ATOM 1387 N N . PHE A 1 185 ? 19.768 0.892 -12.217 1.00 96.19 185 PHE A N 1
ATOM 1388 C CA . PHE A 1 185 ? 19.019 2.017 -11.680 1.00 96.19 185 PHE A CA 1
ATOM 1389 C C . PHE A 1 185 ? 18.852 3.107 -12.729 1.00 96.19 185 PHE A C 1
ATOM 1391 O O . PHE A 1 185 ? 19.828 3.570 -13.316 1.00 96.19 185 PHE A O 1
ATOM 1398 N N . TRP A 1 186 ? 17.620 3.556 -12.916 1.00 96.19 186 TRP A N 1
ATOM 1399 C CA . TRP A 1 186 ? 17.286 4.696 -13.754 1.00 96.19 186 TRP A CA 1
ATOM 1400 C C . TRP A 1 186 ? 16.593 5.765 -12.910 1.00 96.19 186 TRP A C 1
ATOM 1402 O O . TRP A 1 186 ? 15.787 5.452 -12.033 1.00 96.19 186 TRP A O 1
ATOM 1412 N N . VAL A 1 187 ? 16.926 7.029 -13.169 1.00 95.62 187 VAL A N 1
ATOM 1413 C CA . VAL A 1 187 ? 16.286 8.188 -12.548 1.00 95.62 187 VAL A CA 1
ATOM 1414 C C . VAL A 1 187 ? 16.276 9.349 -13.525 1.00 95.62 187 VAL A C 1
ATOM 1416 O O . VAL A 1 187 ? 17.282 9.636 -14.178 1.00 95.62 187 VAL A O 1
ATOM 1419 N N . ILE A 1 188 ? 15.164 10.066 -13.555 1.00 94.12 188 ILE A N 1
ATOM 1420 C CA . ILE A 1 188 ? 15.089 11.405 -14.124 1.00 94.12 188 ILE A CA 1
ATOM 1421 C C . ILE A 1 188 ? 14.695 12.392 -13.036 1.00 94.12 188 ILE A C 1
ATOM 1423 O O . ILE A 1 188 ? 13.974 12.054 -12.098 1.00 94.12 188 ILE A O 1
ATOM 1427 N N . ARG A 1 189 ? 15.205 13.619 -13.161 1.00 93.44 189 ARG A N 1
ATOM 1428 C CA . ARG A 1 189 ? 14.798 14.744 -12.327 1.00 93.44 189 ARG A CA 1
ATOM 1429 C C . ARG A 1 189 ? 14.270 15.864 -13.201 1.00 93.44 189 ARG A C 1
ATOM 1431 O O . ARG A 1 189 ? 14.878 16.177 -14.227 1.00 93.44 189 ARG A O 1
ATOM 1438 N N . THR A 1 190 ? 13.185 16.493 -12.775 1.00 85.94 190 THR A N 1
ATOM 1439 C CA . THR A 1 190 ? 12.630 17.679 -13.422 1.00 85.94 190 THR A CA 1
ATOM 1440 C C . THR A 1 190 ? 13.726 18.739 -13.572 1.00 85.94 190 THR A C 1
ATOM 1442 O O . THR A 1 190 ? 14.503 18.998 -12.652 1.00 85.94 190 THR A O 1
ATOM 1445 N N . ASN A 1 191 ? 13.820 19.337 -14.762 1.00 85.94 191 ASN A N 1
ATOM 1446 C CA . ASN A 1 191 ? 14.834 20.333 -15.136 1.00 85.94 191 ASN A CA 1
ATOM 1447 C C . ASN A 1 191 ? 16.300 19.855 -15.119 1.00 85.94 191 ASN A C 1
ATOM 1449 O O . ASN A 1 191 ? 17.204 20.687 -15.215 1.00 85.94 191 ASN A O 1
ATOM 1453 N N . GLN A 1 192 ? 16.568 18.550 -15.033 1.00 87.62 192 GLN A N 1
ATOM 1454 C CA . GLN A 1 192 ? 17.912 18.004 -15.229 1.00 87.62 192 GLN A CA 1
ATOM 1455 C C . GLN A 1 192 ? 17.989 17.197 -16.527 1.00 87.62 192 GLN A C 1
ATOM 1457 O O . GLN A 1 192 ? 17.007 16.565 -16.920 1.00 87.62 192 GLN A O 1
ATOM 1462 N N . PRO A 1 193 ? 19.151 17.191 -17.204 1.00 85.19 193 PRO A N 1
ATOM 1463 C CA . PRO A 1 193 ? 19.356 16.288 -18.322 1.00 85.19 193 PRO A CA 1
ATOM 1464 C C . PRO A 1 193 ? 19.260 14.839 -17.839 1.00 85.19 193 PRO A C 1
ATOM 1466 O O . PRO A 1 193 ? 19.774 14.482 -16.776 1.00 85.19 193 PRO A O 1
ATOM 1469 N N . GLU A 1 194 ? 18.606 14.010 -18.646 1.00 84.25 194 GLU A N 1
ATOM 1470 C CA . GLU A 1 194 ? 18.557 12.570 -18.426 1.00 84.25 194 GLU A CA 1
ATOM 1471 C C . GLU A 1 194 ? 19.972 11.983 -18.432 1.00 84.25 194 GLU A C 1
ATOM 1473 O O . GLU A 1 194 ? 20.806 12.327 -19.273 1.00 84.25 194 GLU A O 1
ATOM 1478 N N . GLN A 1 195 ? 20.233 11.098 -17.475 1.00 85.88 195 GLN A N 1
ATOM 1479 C CA . GLN A 1 195 ? 21.494 10.377 -17.357 1.00 85.88 195 GLN A CA 1
ATOM 1480 C C . GLN A 1 195 ? 21.290 8.935 -17.816 1.00 85.88 195 GLN A C 1
ATOM 1482 O O . GLN A 1 195 ? 20.191 8.389 -17.717 1.00 85.88 195 GLN A O 1
ATOM 1487 N N . ALA A 1 196 ? 22.361 8.306 -18.299 1.00 88.56 196 ALA A N 1
ATOM 1488 C CA . ALA A 1 196 ? 22.339 6.877 -18.577 1.00 88.56 196 ALA A CA 1
ATOM 1489 C C . ALA A 1 196 ? 22.014 6.084 -17.300 1.00 88.56 196 ALA A C 1
ATOM 1491 O O . ALA A 1 196 ? 22.372 6.503 -16.194 1.00 88.56 196 ALA A O 1
ATOM 1492 N N . ALA A 1 197 ? 21.367 4.926 -17.461 1.00 93.00 197 ALA A N 1
ATOM 1493 C CA . ALA A 1 197 ? 21.110 4.025 -16.346 1.00 93.00 197 ALA A CA 1
ATOM 1494 C C . ALA A 1 197 ? 22.426 3.661 -15.637 1.00 93.00 197 ALA A C 1
ATOM 1496 O O . ALA A 1 197 ? 23.424 3.304 -16.267 1.00 93.00 197 ALA A O 1
ATOM 1497 N N . GLY A 1 198 ? 22.420 3.790 -14.315 1.00 94.19 198 GLY A N 1
ATOM 1498 C CA . GLY A 1 198 ? 23.554 3.516 -13.447 1.00 94.19 198 GLY A CA 1
ATOM 1499 C C . GLY A 1 198 ? 23.366 2.240 -12.636 1.00 94.19 198 GLY A C 1
ATOM 1500 O O . GLY A 1 198 ? 22.504 1.408 -12.912 1.00 94.19 198 GLY A O 1
ATOM 1501 N N . GLN A 1 199 ? 24.177 2.117 -11.588 1.00 96.00 199 GLN A N 1
ATOM 1502 C CA . GLN A 1 199 ? 24.143 1.005 -10.648 1.00 96.00 199 GLN A CA 1
ATOM 1503 C C . GLN A 1 199 ? 23.928 1.547 -9.233 1.00 96.00 199 GLN A C 1
ATOM 1505 O O . GLN A 1 199 ? 24.701 2.378 -8.752 1.00 96.00 199 GLN A O 1
ATOM 1510 N N . ALA A 1 200 ? 22.890 1.072 -8.553 1.00 95.31 200 ALA A N 1
ATOM 1511 C CA . ALA A 1 200 ? 22.651 1.381 -7.153 1.00 95.31 200 ALA A CA 1
ATOM 1512 C C . ALA A 1 200 ? 23.678 0.670 -6.256 1.00 95.31 200 ALA A C 1
ATOM 1514 O O . ALA A 1 200 ? 24.041 -0.488 -6.482 1.00 95.31 200 ALA A O 1
ATOM 1515 N N . SER A 1 201 ? 24.131 1.361 -5.208 1.00 94.75 201 SER A N 1
ATOM 1516 C CA . SER A 1 201 ? 24.963 0.753 -4.169 1.00 94.75 201 SER A CA 1
ATOM 1517 C C . SER A 1 201 ? 24.140 -0.208 -3.297 1.00 94.75 201 SER A C 1
ATOM 1519 O O . SER A 1 201 ? 22.922 -0.042 -3.192 1.00 94.75 201 SER A O 1
ATOM 1521 N N . PRO A 1 202 ? 24.773 -1.171 -2.602 1.00 93.31 202 PRO A N 1
ATOM 1522 C CA . PRO A 1 202 ? 24.069 -2.057 -1.671 1.00 93.31 202 PRO A CA 1
ATOM 1523 C C . PRO A 1 202 ? 23.225 -1.309 -0.627 1.00 93.31 202 PRO A C 1
ATOM 1525 O O . PRO A 1 202 ? 22.078 -1.678 -0.379 1.00 93.31 202 PRO A O 1
ATOM 1528 N N . ASP A 1 203 ? 23.745 -0.209 -0.078 1.00 95.12 203 ASP A N 1
ATOM 1529 C CA . ASP A 1 203 ? 23.013 0.625 0.882 1.00 95.12 203 ASP A CA 1
ATOM 1530 C C . ASP A 1 203 ? 21.787 1.301 0.258 1.00 95.12 203 ASP A C 1
ATOM 1532 O O . ASP A 1 203 ? 20.751 1.439 0.911 1.00 95.12 203 ASP A O 1
ATOM 1536 N N . ALA A 1 204 ? 21.882 1.729 -1.005 1.00 94.81 204 ALA A N 1
ATOM 1537 C CA . ALA A 1 204 ? 20.743 2.285 -1.728 1.00 94.81 204 ALA A CA 1
ATOM 1538 C C . ALA A 1 204 ? 19.665 1.217 -1.964 1.00 94.81 204 ALA A C 1
ATOM 1540 O O . ALA A 1 204 ? 18.493 1.481 -1.706 1.00 94.81 204 ALA A O 1
ATOM 1541 N N . LEU A 1 205 ? 20.055 -0.005 -2.346 1.00 93.69 205 LEU A N 1
ATOM 1542 C CA . LEU A 1 205 ? 19.122 -1.125 -2.518 1.00 93.69 205 LEU A CA 1
ATOM 1543 C C . LEU A 1 205 ? 18.350 -1.428 -1.231 1.00 93.69 205 LEU A C 1
ATOM 1545 O O . LEU A 1 205 ? 17.126 -1.551 -1.262 1.00 93.69 205 LEU A O 1
ATOM 1549 N N . GLN A 1 206 ? 19.042 -1.482 -0.090 1.00 94.06 206 GLN A N 1
ATOM 1550 C CA . GLN A 1 206 ? 18.392 -1.701 1.205 1.00 94.06 206 GLN A CA 1
ATOM 1551 C C . GLN A 1 206 ? 17.402 -0.584 1.549 1.00 94.06 206 GLN A C 1
ATOM 1553 O O . GLN A 1 206 ? 16.298 -0.858 2.024 1.00 94.06 206 GLN A O 1
ATOM 1558 N N . LYS A 1 207 ? 17.755 0.674 1.256 1.00 95.81 207 LYS A N 1
ATOM 1559 C CA . LYS A 1 207 ? 16.842 1.811 1.439 1.00 95.81 207 LYS A CA 1
ATOM 1560 C C . LYS A 1 207 ? 15.600 1.681 0.558 1.00 95.81 207 LYS A C 1
ATOM 1562 O O . LYS A 1 207 ? 14.500 1.866 1.067 1.00 95.81 207 LYS A O 1
ATOM 1567 N N . PHE A 1 208 ? 15.754 1.333 -0.719 1.00 96.00 208 PHE A N 1
ATOM 1568 C CA . PHE A 1 208 ? 14.628 1.158 -1.644 1.00 96.00 208 PHE A CA 1
ATOM 1569 C C . PHE A 1 208 ? 13.683 0.043 -1.195 1.00 96.00 208 PHE A C 1
ATOM 1571 O O . PHE A 1 208 ? 12.473 0.251 -1.127 1.00 96.00 208 PHE A O 1
ATOM 1578 N N . ILE A 1 209 ? 14.230 -1.107 -0.791 1.00 93.94 209 ILE A N 1
ATOM 1579 C CA . ILE A 1 209 ? 13.446 -2.210 -0.222 1.00 93.94 209 ILE A CA 1
ATOM 1580 C C . ILE A 1 209 ? 12.639 -1.715 0.985 1.00 93.94 209 ILE A C 1
ATOM 1582 O O . ILE A 1 209 ? 11.412 -1.817 0.998 1.00 93.94 209 ILE A O 1
ATOM 1586 N N . ALA A 1 210 ? 13.311 -1.105 1.964 1.00 96.38 210 ALA A N 1
ATOM 1587 C CA . ALA A 1 210 ? 12.696 -0.669 3.215 1.00 96.38 210 ALA A CA 1
ATOM 1588 C C . ALA A 1 210 ? 11.577 0.373 3.036 1.00 96.38 210 ALA A C 1
ATOM 1590 O O . ALA A 1 210 ? 10.702 0.490 3.896 1.00 96.38 210 ALA A O 1
ATOM 1591 N N . GLN A 1 211 ? 11.571 1.131 1.935 1.00 97.69 211 GLN A N 1
ATOM 1592 C CA . GLN A 1 211 ? 10.535 2.131 1.686 1.00 97.69 211 GLN A CA 1
ATOM 1593 C C . GLN A 1 211 ? 9.150 1.529 1.451 1.00 97.69 211 GLN A C 1
ATOM 1595 O O . GLN A 1 211 ? 8.177 2.208 1.768 1.00 97.69 211 GLN A O 1
ATOM 1600 N N . ALA A 1 212 ? 9.036 0.294 0.955 1.00 96.44 212 ALA A N 1
ATOM 1601 C CA . ALA A 1 212 ? 7.749 -0.355 0.682 1.00 96.44 212 ALA A CA 1
ATOM 1602 C C . ALA A 1 212 ? 7.413 -1.496 1.662 1.00 96.44 212 ALA A C 1
ATOM 1604 O O . ALA A 1 212 ? 6.301 -2.021 1.634 1.00 96.44 212 ALA A O 1
ATOM 1605 N N . GLU A 1 213 ? 8.348 -1.890 2.534 1.00 97.69 213 GLU A N 1
ATOM 1606 C CA . GLU A 1 213 ? 8.096 -2.947 3.516 1.00 97.69 213 GLU A CA 1
ATOM 1607 C C . GLU A 1 213 ? 7.149 -2.494 4.635 1.00 97.69 213 GLU A C 1
ATOM 1609 O O . GLU A 1 213 ? 7.244 -1.379 5.158 1.00 97.69 213 GLU A O 1
ATOM 1614 N N . LEU A 1 214 ? 6.251 -3.404 5.024 1.00 97.75 214 LEU A N 1
ATOM 1615 C CA . LEU A 1 214 ? 5.445 -3.266 6.234 1.00 97.75 214 LEU A CA 1
ATOM 1616 C C . LEU A 1 214 ? 6.363 -3.232 7.457 1.00 97.75 214 LEU A C 1
ATOM 1618 O O . LEU A 1 214 ? 7.357 -3.956 7.520 1.00 97.75 214 LEU A O 1
ATOM 1622 N N . LYS A 1 215 ? 5.995 -2.426 8.451 1.00 97.69 215 LYS A N 1
ATOM 1623 C CA . LYS A 1 215 ? 6.727 -2.298 9.713 1.00 97.69 215 LYS A CA 1
ATOM 1624 C C . LYS A 1 215 ? 5.895 -2.912 10.843 1.00 97.69 215 LYS A C 1
ATOM 1626 O O . LYS A 1 215 ? 4.971 -2.254 11.324 1.00 97.69 215 LYS A O 1
ATOM 1631 N N . PRO A 1 216 ? 6.181 -4.158 11.271 1.00 96.94 216 PRO A N 1
ATOM 1632 C CA . PRO A 1 216 ? 5.497 -4.769 12.407 1.00 96.94 216 PRO A CA 1
ATOM 1633 C C . PRO A 1 216 ? 5.543 -3.875 13.650 1.00 96.94 216 PRO A C 1
ATOM 1635 O O . PRO A 1 216 ? 6.540 -3.193 13.895 1.00 96.94 216 PRO A O 1
ATOM 1638 N N . GLY A 1 217 ? 4.463 -3.865 14.428 1.00 98.06 217 GLY A N 1
ATOM 1639 C CA . GLY A 1 217 ? 4.327 -3.001 15.602 1.00 98.06 217 GLY A CA 1
ATOM 1640 C C . GLY A 1 217 ? 4.038 -1.529 15.286 1.00 98.06 217 GLY A C 1
ATOM 1641 O O . GLY A 1 217 ? 4.096 -0.702 16.189 1.00 98.06 217 GLY A O 1
ATOM 1642 N N . SER A 1 218 ? 3.742 -1.179 14.029 1.00 98.19 218 SER A N 1
ATOM 1643 C CA . SER A 1 218 ? 3.474 0.206 13.593 1.00 98.19 218 SER A CA 1
ATOM 1644 C C . SER A 1 218 ? 2.023 0.453 13.156 1.00 98.19 218 SER A C 1
ATOM 1646 O O . SER A 1 218 ? 1.706 1.521 12.620 1.00 98.19 218 SER A O 1
ATOM 1648 N N . GLY A 1 219 ? 1.130 -0.508 13.407 1.00 98.38 219 GLY A N 1
ATOM 1649 C CA . GLY A 1 219 ? -0.295 -0.430 13.079 1.00 98.38 219 GLY A CA 1
ATOM 1650 C C . GLY A 1 219 ? -0.665 -1.219 11.828 1.00 98.38 219 GLY A C 1
ATOM 1651 O O . GLY A 1 219 ? -1.433 -0.732 10.998 1.00 98.38 219 GLY A O 1
ATOM 1652 N N . VAL A 1 220 ? -0.078 -2.408 11.680 1.00 98.75 220 VAL A N 1
ATOM 1653 C CA . VAL A 1 220 ? -0.345 -3.349 10.591 1.00 98.75 2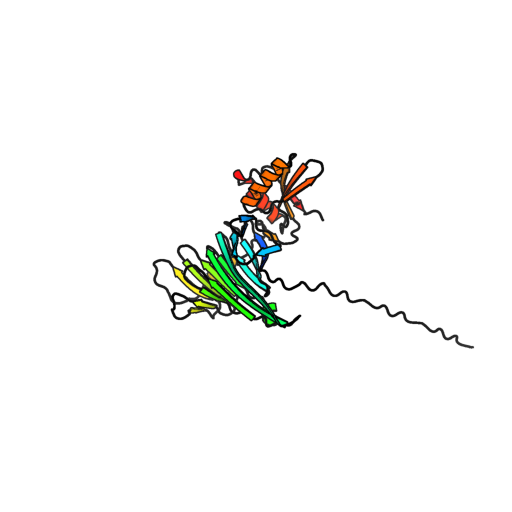20 VAL A CA 1
ATOM 1654 C C . VAL A 1 220 ? -1.610 -4.157 10.868 1.00 98.75 220 VAL A C 1
ATOM 1656 O O . VAL A 1 220 ? -1.734 -4.825 11.897 1.00 98.75 220 VAL A O 1
ATOM 1659 N N . LEU A 1 221 ? -2.523 -4.129 9.904 1.00 98.69 221 LEU A N 1
ATOM 1660 C CA . LEU A 1 221 ? -3.686 -4.995 9.798 1.00 98.69 221 LEU A CA 1
ATOM 1661 C C . LEU A 1 221 ? -3.386 -6.115 8.806 1.00 98.69 221 LEU A C 1
ATOM 1663 O O . LEU A 1 221 ? -2.840 -5.860 7.731 1.00 98.69 221 LEU A O 1
ATOM 1667 N N . LEU A 1 222 ? -3.800 -7.333 9.142 1.00 96.25 222 LEU A N 1
ATOM 1668 C CA . LEU A 1 222 ? -3.762 -8.513 8.278 1.00 96.25 222 LEU A CA 1
ATOM 1669 C C . LEU A 1 222 ? -5.026 -9.340 8.486 1.00 96.25 222 LEU A C 1
ATOM 1671 O O . LEU A 1 222 ? -5.561 -9.380 9.590 1.00 96.25 222 LEU A O 1
ATOM 1675 N N . GLN A 1 223 ? -5.514 -10.000 7.436 1.00 92.44 223 GLN A N 1
ATOM 1676 C CA . GLN A 1 223 ? -6.738 -10.796 7.541 1.00 92.44 223 GLN A CA 1
ATOM 1677 C C . GLN A 1 223 ? -6.594 -11.875 8.628 1.00 92.44 223 GLN A C 1
ATOM 1679 O O . GLN A 1 223 ? -5.684 -12.703 8.568 1.00 92.44 223 GLN A O 1
ATOM 1684 N N . GLY A 1 224 ? -7.494 -11.871 9.617 1.00 91.19 224 GLY A N 1
ATOM 1685 C CA . GLY A 1 224 ? -7.421 -12.789 10.758 1.00 91.19 224 GLY A CA 1
ATOM 1686 C C . GLY A 1 224 ? -6.460 -12.333 11.862 1.00 91.19 224 GLY A C 1
ATOM 1687 O O . GLY A 1 224 ? -6.099 -13.132 12.731 1.00 91.19 224 GLY A O 1
ATOM 1688 N N . GLY A 1 225 ? -6.038 -11.065 11.843 1.00 95.38 225 GLY A N 1
ATOM 1689 C CA . GLY A 1 225 ? -5.264 -10.455 12.915 1.00 95.38 225 GLY A CA 1
ATOM 1690 C C . GLY A 1 225 ? -5.989 -10.584 14.254 1.00 95.38 225 GLY A C 1
ATOM 1691 O O . GLY A 1 225 ? -7.195 -10.370 14.376 1.00 95.38 225 GLY A O 1
ATOM 1692 N N . ARG A 1 226 ? -5.245 -10.994 15.281 1.00 96.12 226 ARG A N 1
ATOM 1693 C CA . ARG A 1 226 ? -5.821 -11.424 16.564 1.00 96.12 226 ARG A CA 1
ATOM 1694 C C . ARG A 1 226 ? -6.023 -10.287 17.552 1.00 96.12 226 ARG A C 1
ATOM 1696 O O . ARG A 1 226 ? -6.537 -10.532 18.641 1.00 96.12 226 ARG A O 1
ATOM 1703 N N . TRP A 1 227 ? -5.612 -9.076 17.204 1.00 98.31 227 TRP A N 1
ATOM 1704 C CA . TRP A 1 227 ? -5.676 -7.917 18.079 1.00 98.31 227 TRP A CA 1
ATOM 1705 C C . TRP A 1 227 ? -6.644 -6.874 17.543 1.00 98.31 227 TRP A C 1
ATOM 1707 O O . TRP A 1 227 ? -6.948 -6.809 16.351 1.00 98.31 227 TRP A O 1
ATOM 1717 N N . ARG A 1 228 ? -7.145 -6.046 18.455 1.00 98.12 228 ARG A N 1
ATOM 1718 C CA . ARG A 1 228 ? -7.972 -4.896 18.124 1.00 98.12 228 ARG A CA 1
ATOM 1719 C C . ARG A 1 228 ? -7.649 -3.702 19.004 1.00 98.12 228 ARG A C 1
ATOM 1721 O O . ARG A 1 228 ? -7.330 -3.848 20.186 1.00 98.12 228 ARG A O 1
ATOM 1728 N N . THR A 1 229 ? -7.837 -2.522 18.435 1.00 98.56 229 THR A N 1
ATOM 1729 C CA . THR A 1 229 ? -7.865 -1.258 19.167 1.00 98.56 229 THR A CA 1
ATOM 1730 C C . THR A 1 229 ? -9.315 -0.884 19.422 1.00 98.56 229 THR A C 1
ATOM 1732 O O . THR A 1 229 ? -10.081 -0.682 18.485 1.00 98.56 229 THR A O 1
ATOM 1735 N N . VAL A 1 230 ? -9.706 -0.766 20.686 1.00 98.12 230 VAL A N 1
ATOM 1736 C CA . VAL A 1 230 ? -10.994 -0.199 21.092 1.00 98.12 230 VAL A CA 1
ATOM 1737 C C . VAL A 1 230 ? -10.793 1.292 21.325 1.00 98.12 230 VAL A C 1
ATOM 1739 O O . VAL A 1 230 ? -10.199 1.688 22.326 1.00 98.12 230 VAL A O 1
ATOM 1742 N N . ALA A 1 231 ? -11.285 2.115 20.403 1.00 98.06 231 ALA A N 1
ATOM 1743 C CA . ALA A 1 231 ? -11.159 3.566 20.468 1.00 98.06 231 ALA A CA 1
ATOM 1744 C C . ALA A 1 231 ? -12.027 4.158 21.591 1.00 98.06 231 ALA A C 1
ATOM 1746 O O . ALA A 1 231 ? -11.574 5.027 22.331 1.00 98.06 231 ALA A O 1
ATOM 1747 N N . ALA A 1 232 ? -13.258 3.664 21.752 1.00 97.38 232 ALA A N 1
ATOM 1748 C CA . ALA A 1 232 ? -14.155 4.095 22.821 1.00 97.38 232 ALA A CA 1
ATOM 1749 C C . ALA A 1 232 ? -15.235 3.050 23.129 1.00 97.38 232 ALA A C 1
ATOM 1751 O O . ALA A 1 232 ? -15.596 2.235 22.277 1.00 97.38 232 ALA A O 1
ATOM 1752 N N . LEU A 1 233 ? -15.793 3.137 24.338 1.00 96.25 233 LEU A N 1
ATOM 1753 C CA . LEU A 1 233 ? -17.050 2.502 24.725 1.00 96.25 233 LEU A CA 1
ATOM 1754 C C . LEU A 1 233 ? -18.055 3.607 25.057 1.00 96.25 233 LEU A C 1
ATOM 1756 O O . LEU A 1 233 ? -17.846 4.370 25.997 1.00 96.25 233 LEU A O 1
ATOM 1760 N N . LEU A 1 234 ? -19.124 3.714 24.272 1.00 96.25 234 LEU A N 1
ATOM 1761 C CA . LEU A 1 234 ? -20.054 4.843 24.328 1.00 96.25 234 LEU A CA 1
ATOM 1762 C C . LEU A 1 234 ? -21.463 4.381 24.725 1.00 96.25 234 LEU A C 1
ATOM 1764 O O . LEU A 1 234 ? -21.878 3.301 24.314 1.00 96.25 234 LEU A O 1
ATOM 1768 N N . PRO A 1 235 ? -22.233 5.176 25.490 1.00 95.56 235 PRO A N 1
ATOM 1769 C CA . PRO A 1 235 ? -23.612 4.840 25.863 1.00 95.56 235 PRO A CA 1
ATOM 1770 C C . PRO A 1 235 ? -24.640 5.190 24.769 1.00 95.56 235 PRO A C 1
ATOM 1772 O O . PRO A 1 235 ? -25.831 4.962 24.943 1.00 95.56 235 PRO A O 1
ATOM 1775 N N . SER A 1 236 ? -24.206 5.780 23.648 1.00 96.31 236 SER A N 1
ATOM 1776 C CA . SER A 1 236 ? -25.077 6.253 22.567 1.00 96.31 236 SER A CA 1
ATOM 1777 C C . SER A 1 236 ? -24.617 5.722 21.214 1.00 96.31 236 SER A C 1
ATOM 1779 O O . SER A 1 236 ? -23.455 5.885 20.835 1.00 96.31 236 SER A O 1
ATOM 1781 N N . GLY A 1 237 ? -25.554 5.136 20.465 1.00 96.25 237 GLY A N 1
ATOM 1782 C CA . GLY A 1 237 ? -25.304 4.645 19.111 1.00 96.25 237 GLY A CA 1
ATOM 1783 C C . GLY A 1 237 ? -24.993 5.773 18.126 1.00 96.25 237 GLY A C 1
ATOM 1784 O O . GLY A 1 237 ? -24.142 5.597 17.259 1.00 96.25 237 GLY A O 1
ATOM 1785 N N . SER A 1 238 ? -25.607 6.950 18.302 1.00 97.25 238 SER A N 1
ATOM 1786 C CA . SER A 1 238 ? -25.312 8.134 17.481 1.00 97.25 238 SER A CA 1
ATOM 1787 C C . SER A 1 238 ? -23.875 8.601 17.696 1.00 97.25 238 SER A C 1
ATOM 1789 O O . SER A 1 238 ? -23.122 8.720 16.738 1.00 97.25 238 SER A O 1
ATOM 1791 N N . ALA A 1 239 ? -23.451 8.753 18.956 1.00 96.81 239 ALA A N 1
ATOM 1792 C CA . ALA A 1 239 ? -22.079 9.157 19.270 1.00 96.81 239 ALA A CA 1
ATOM 1793 C C . ALA A 1 239 ? -21.044 8.142 18.744 1.00 96.81 239 ALA A C 1
ATOM 1795 O O . ALA A 1 239 ? -19.965 8.519 18.283 1.00 96.81 239 ALA A O 1
ATOM 1796 N N . ALA A 1 240 ? -21.379 6.847 18.780 1.00 97.94 240 ALA A N 1
ATOM 1797 C CA . ALA A 1 240 ? -20.549 5.801 18.195 1.00 97.94 240 ALA A CA 1
ATOM 1798 C C . ALA A 1 240 ? -20.482 5.891 16.664 1.00 97.94 240 ALA A C 1
ATOM 1800 O O . ALA A 1 240 ? -19.400 5.729 16.099 1.00 97.94 240 ALA A O 1
ATOM 1801 N N . ALA A 1 241 ? -21.601 6.184 15.994 1.00 98.31 241 ALA A N 1
ATOM 1802 C CA . ALA A 1 241 ? -21.645 6.416 14.552 1.00 98.31 241 ALA A CA 1
ATOM 1803 C C . ALA A 1 241 ? -20.799 7.629 14.139 1.00 98.31 241 ALA A C 1
ATOM 1805 O O . ALA A 1 241 ? -20.043 7.532 13.169 1.00 98.31 241 ALA A O 1
ATOM 1806 N N . ASP A 1 242 ? -20.852 8.721 14.902 1.00 98.25 242 ASP A N 1
ATOM 1807 C CA . ASP A 1 242 ? -20.059 9.927 14.648 1.00 98.25 242 ASP A CA 1
ATOM 1808 C C . ASP A 1 242 ? -18.558 9.661 14.812 1.00 98.25 242 ASP A C 1
ATOM 1810 O O . ASP A 1 242 ? -17.753 10.040 13.957 1.00 98.25 242 ASP A O 1
ATOM 1814 N N . LEU A 1 243 ? -18.158 8.965 15.885 1.00 98.44 243 LEU A N 1
ATOM 1815 C CA . LEU A 1 243 ? -16.762 8.570 16.084 1.00 98.44 243 LEU A CA 1
ATOM 1816 C C . LEU A 1 243 ? -16.288 7.613 14.984 1.00 98.44 243 LEU A C 1
ATOM 1818 O O . LEU A 1 243 ? -15.237 7.849 14.393 1.00 98.44 243 LEU A O 1
ATOM 1822 N N . ARG A 1 244 ? -17.067 6.572 14.659 1.00 98.50 244 ARG A N 1
ATOM 1823 C CA . ARG A 1 244 ? -16.737 5.644 13.566 1.00 98.50 244 ARG A CA 1
ATOM 1824 C C . ARG A 1 244 ? -16.529 6.396 12.255 1.00 98.50 244 ARG A C 1
ATOM 1826 O O . ARG A 1 244 ? -15.557 6.128 11.561 1.00 98.50 244 ARG A O 1
ATOM 1833 N N . THR A 1 245 ? -17.418 7.332 11.930 1.00 98.44 245 THR A N 1
ATOM 1834 C CA . THR A 1 245 ? -17.344 8.112 10.688 1.00 98.44 245 THR A CA 1
ATOM 1835 C C . THR A 1 245 ? -16.073 8.954 10.647 1.00 98.44 245 THR A C 1
ATOM 1837 O O . THR A 1 245 ? -15.346 8.886 9.662 1.00 98.44 245 THR A O 1
ATOM 1840 N N . ARG A 1 246 ? -15.731 9.664 11.732 1.00 98.38 246 ARG A N 1
ATOM 1841 C CA . ARG A 1 246 ? -14.468 10.422 11.818 1.00 98.38 246 ARG A CA 1
ATOM 1842 C C . ARG A 1 246 ? -13.240 9.532 11.611 1.00 98.38 246 ARG A C 1
ATOM 1844 O O . ARG A 1 246 ? -12.368 9.878 10.821 1.00 98.38 246 ARG A O 1
ATOM 1851 N N . LEU A 1 247 ? -13.202 8.366 12.258 1.00 98.75 247 LEU A N 1
ATOM 1852 C CA . LEU A 1 247 ? -12.100 7.409 12.114 1.00 98.75 247 LEU A CA 1
ATOM 1853 C C . LEU A 1 247 ? -12.000 6.833 10.692 1.00 98.75 247 LEU A C 1
ATOM 1855 O O . LEU A 1 247 ? -10.906 6.775 10.134 1.00 98.75 247 LEU A O 1
ATOM 1859 N N . GLN A 1 248 ? -13.128 6.461 10.082 1.00 98.50 248 GLN A N 1
ATOM 1860 C CA . GLN A 1 248 ? -13.169 5.956 8.706 1.00 98.50 248 GLN A CA 1
ATOM 1861 C C . GLN A 1 248 ? -12.721 7.012 7.694 1.00 98.50 248 GLN A C 1
ATOM 1863 O O . GLN A 1 248 ? -11.924 6.704 6.807 1.00 98.50 248 GLN A O 1
ATOM 1868 N N . THR A 1 249 ? -13.162 8.261 7.861 1.00 98.12 249 THR A N 1
ATOM 1869 C CA . THR A 1 249 ? -12.684 9.394 7.058 1.00 98.12 249 THR A CA 1
ATOM 1870 C C . THR A 1 249 ? -11.175 9.579 7.211 1.00 98.12 249 THR A C 1
ATOM 1872 O O . THR A 1 249 ? -10.482 9.796 6.220 1.00 98.12 249 THR A O 1
ATOM 1875 N N . ALA A 1 250 ? -10.639 9.395 8.420 1.00 98.38 250 ALA A N 1
ATOM 1876 C CA . ALA A 1 250 ? -9.207 9.464 8.708 1.00 98.38 250 ALA A CA 1
ATOM 1877 C C . ALA A 1 250 ? -8.405 8.208 8.301 1.00 98.38 250 ALA A C 1
ATOM 1879 O O . ALA A 1 250 ? -7.211 8.134 8.581 1.00 98.38 250 ALA A O 1
ATOM 1880 N N . GLY A 1 251 ? -9.023 7.229 7.631 1.00 98.56 251 GLY A N 1
ATOM 1881 C CA . GLY A 1 251 ? -8.318 6.072 7.067 1.00 98.56 251 GLY A CA 1
ATOM 1882 C C . GLY A 1 251 ? -8.131 4.913 8.035 1.00 98.56 251 GLY A C 1
ATOM 1883 O O . GLY A 1 251 ? -7.297 4.045 7.791 1.00 98.56 251 GLY A O 1
ATOM 1884 N N . TYR A 1 252 ? -8.908 4.881 9.119 1.00 98.75 252 TYR A N 1
ATOM 1885 C CA . TYR A 1 252 ? -8.967 3.768 10.061 1.00 98.75 252 TYR A CA 1
ATOM 1886 C C . TYR A 1 252 ? -10.264 2.977 9.837 1.00 98.75 252 TYR A C 1
ATOM 1888 O O . TYR A 1 252 ? -11.345 3.562 9.949 1.00 98.75 252 TYR A O 1
ATOM 1896 N N . PRO A 1 253 ? -10.218 1.662 9.550 1.00 98.50 253 PRO A N 1
ATOM 1897 C CA . PRO A 1 253 ? -11.406 0.862 9.248 1.00 98.50 253 PRO A CA 1
ATOM 1898 C C . PRO A 1 253 ? -12.184 0.515 10.527 1.00 98.50 253 PRO A C 1
ATOM 1900 O O . PRO A 1 253 ? -12.276 -0.637 10.940 1.00 98.50 253 PRO A O 1
ATOM 1903 N N . ALA A 1 254 ? -12.715 1.543 11.191 1.00 98.38 254 ALA A N 1
ATOM 1904 C CA . ALA A 1 254 ? -13.440 1.410 12.439 1.00 98.38 254 ALA A CA 1
ATOM 1905 C C . ALA A 1 254 ? -14.822 0.775 12.226 1.00 98.38 254 ALA A C 1
ATOM 1907 O O . ALA A 1 254 ? -15.540 1.084 11.273 1.00 98.38 254 ALA A O 1
ATOM 1908 N N . GLU A 1 255 ? -15.223 -0.055 13.177 1.00 97.75 255 GLU A N 1
ATOM 1909 C CA . GLU A 1 255 ? -16.512 -0.730 13.257 1.00 97.75 255 GLU A CA 1
ATOM 1910 C C . GLU A 1 255 ? -17.185 -0.433 14.597 1.00 97.75 255 GLU A C 1
ATOM 1912 O O . GLU A 1 255 ? -16.537 -0.003 15.553 1.00 97.75 255 GLU A O 1
ATOM 1917 N N . ILE A 1 256 ? -18.493 -0.685 14.676 1.00 97.81 256 ILE A N 1
ATOM 1918 C CA . ILE A 1 256 ? -19.272 -0.555 15.911 1.00 97.81 256 ILE A CA 1
ATOM 1919 C C . ILE A 1 256 ? -19.785 -1.932 16.308 1.00 97.81 256 ILE A C 1
ATOM 1921 O O . ILE A 1 256 ? -20.427 -2.605 15.504 1.00 97.81 256 ILE A O 1
ATOM 1925 N N . LEU A 1 257 ? -19.561 -2.317 17.563 1.00 96.06 257 LEU A N 1
ATOM 1926 C CA . LEU A 1 257 ? -20.217 -3.462 18.186 1.00 96.06 257 LEU A CA 1
ATOM 1927 C C . LEU A 1 257 ? -21.111 -2.984 19.334 1.00 96.06 257 LEU A C 1
ATOM 1929 O O . LEU A 1 257 ? -20.620 -2.457 20.329 1.00 96.06 257 LEU A O 1
ATOM 1933 N N . GLY A 1 258 ? -22.421 -3.192 19.212 1.00 94.06 258 GLY A N 1
ATOM 1934 C CA . GLY A 1 258 ? -23.370 -2.947 20.298 1.00 94.06 258 GLY A CA 1
ATOM 1935 C C . GLY A 1 258 ? -23.428 -4.123 21.277 1.00 94.06 258 GLY A C 1
ATOM 1936 O O . GLY A 1 258 ? -23.559 -5.272 20.856 1.00 94.06 258 GLY A O 1
ATOM 1937 N N . LYS A 1 259 ? -23.363 -3.853 22.585 1.00 86.44 259 LYS A N 1
ATOM 1938 C CA . LYS A 1 259 ? -23.572 -4.843 23.650 1.00 86.44 259 LYS A CA 1
ATOM 1939 C C . LYS A 1 259 ? -24.202 -4.185 24.879 1.00 86.44 259 LYS A C 1
ATOM 1941 O O . LYS A 1 259 ? -23.631 -3.256 25.437 1.00 86.44 259 LYS A O 1
ATOM 1946 N N . GLN A 1 260 ? -25.356 -4.697 25.318 1.00 86.38 260 GLN A N 1
ATOM 1947 C CA . GLN A 1 260 ? -26.024 -4.294 26.573 1.00 86.38 260 GLN A CA 1
ATOM 1948 C C . GLN A 1 260 ? -26.200 -2.767 26.729 1.00 86.38 260 GLN A C 1
ATOM 1950 O O . GLN A 1 260 ? -25.928 -2.208 27.783 1.00 86.38 260 GLN A O 1
ATOM 1955 N N . GLY A 1 261 ? -26.620 -2.076 25.664 1.00 88.38 261 GLY A N 1
ATOM 1956 C CA . GLY A 1 261 ? -26.830 -0.620 25.689 1.00 88.38 261 GLY A CA 1
ATOM 1957 C C . GLY A 1 261 ? -25.560 0.228 25.534 1.00 88.38 261 GLY A C 1
ATOM 1958 O O . GLY A 1 261 ? -25.663 1.447 25.451 1.00 88.38 261 GLY A O 1
ATOM 1959 N N . HIS A 1 262 ? -24.384 -0.394 25.424 1.00 94.50 262 HIS A N 1
ATOM 1960 C CA . HIS A 1 262 ? -23.128 0.276 25.095 1.00 94.50 262 HIS A CA 1
ATOM 1961 C C . HIS A 1 262 ? -22.644 -0.085 23.687 1.00 94.50 262 HIS A C 1
ATOM 1963 O O . HIS A 1 262 ? -22.968 -1.143 23.149 1.00 94.50 262 HIS A O 1
ATOM 1969 N N . TYR A 1 263 ? -21.842 0.795 23.096 1.00 97.19 263 TYR A N 1
ATOM 1970 C CA . TYR A 1 263 ? -21.339 0.695 21.731 1.00 97.19 263 TYR A CA 1
ATOM 1971 C C . TYR A 1 263 ? -19.812 0.798 21.740 1.00 97.19 263 TYR A C 1
ATOM 1973 O O . TYR A 1 263 ? -19.254 1.840 22.083 1.00 97.19 263 TYR A O 1
ATOM 1981 N N . GLU A 1 264 ? -19.137 -0.296 21.391 1.00 96.44 264 GLU A N 1
ATOM 1982 C CA . GLU A 1 264 ? -17.683 -0.361 21.236 1.00 96.44 264 GLU A CA 1
ATOM 1983 C C . GLU A 1 264 ? -17.317 0.112 19.823 1.00 96.44 264 GLU A C 1
ATOM 1985 O O . GLU A 1 264 ? -17.689 -0.543 18.849 1.00 96.44 264 GLU A O 1
ATOM 1990 N N . VAL A 1 265 ? -16.594 1.230 19.701 1.00 98.25 265 VAL A N 1
ATOM 1991 C CA . VAL A 1 265 ? -15.975 1.646 18.431 1.00 98.25 265 VAL A CA 1
ATOM 1992 C C . VAL A 1 265 ? -14.567 1.074 18.387 1.00 98.25 265 VAL A C 1
ATOM 1994 O O . VAL A 1 265 ? -13.755 1.359 19.272 1.00 98.25 265 VAL A O 1
ATOM 1997 N N . ARG A 1 266 ? -14.277 0.245 17.386 1.00 98.00 266 ARG A N 1
ATOM 1998 C CA . ARG A 1 266 ? -13.066 -0.586 17.356 1.00 98.00 266 ARG A CA 1
ATOM 1999 C C . ARG A 1 266 ? -12.466 -0.721 15.964 1.00 98.00 266 ARG A C 1
ATOM 2001 O O . ARG A 1 266 ? -13.191 -0.652 14.982 1.00 98.00 266 ARG A O 1
ATOM 2008 N N . ILE A 1 267 ? -11.165 -0.969 15.898 1.00 98.50 267 ILE A N 1
ATOM 2009 C CA . ILE A 1 267 ? -10.419 -1.340 14.690 1.00 98.50 267 ILE A CA 1
ATOM 2010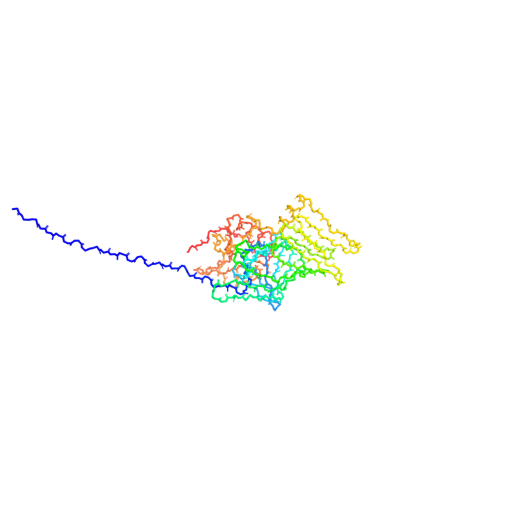 C C . ILE A 1 267 ? -9.906 -2.761 14.917 1.00 98.50 267 ILE A C 1
ATOM 2012 O O . ILE A 1 267 ? -9.208 -2.998 15.903 1.00 98.50 267 ILE A O 1
ATOM 2016 N N . ASN A 1 268 ? -10.299 -3.697 14.054 1.00 97.94 268 ASN A N 1
ATOM 2017 C CA . ASN A 1 268 ? -9.969 -5.121 14.167 1.00 97.94 268 ASN A CA 1
ATOM 2018 C C . ASN A 1 268 ? -8.762 -5.496 13.292 1.00 97.94 268 ASN A C 1
ATOM 2020 O O . ASN A 1 268 ? -8.147 -4.628 12.675 1.00 97.94 268 ASN A O 1
ATOM 2024 N N . ASP A 1 269 ? -8.453 -6.796 13.245 1.00 97.69 269 ASP A N 1
ATOM 2025 C CA . ASP A 1 269 ? -7.468 -7.403 12.342 1.00 97.69 269 ASP A CA 1
ATOM 2026 C C . ASP A 1 269 ? -6.030 -6.906 12.534 1.00 97.69 269 ASP A C 1
ATOM 2028 O O . ASP A 1 269 ? -5.185 -7.073 11.657 1.00 97.69 269 ASP A O 1
ATOM 2032 N N . LEU A 1 270 ? -5.708 -6.339 13.699 1.00 98.50 270 LEU A N 1
ATOM 2033 C CA . LEU A 1 270 ? -4.344 -5.925 14.012 1.00 98.50 270 LEU A CA 1
ATOM 2034 C C . LEU A 1 270 ? -3.463 -7.155 14.239 1.00 98.50 270 LEU A C 1
ATOM 2036 O O . LEU A 1 270 ? -3.827 -8.102 14.948 1.00 98.50 270 LEU A O 1
ATOM 2040 N N . ALA A 1 271 ? -2.300 -7.133 13.594 1.00 97.56 271 ALA A N 1
ATOM 2041 C CA . ALA A 1 271 ? -1.377 -8.256 13.517 1.00 97.56 271 ALA A CA 1
ATOM 2042 C C . ALA A 1 271 ? -0.842 -8.662 14.895 1.00 97.56 271 ALA A C 1
ATOM 2044 O O . ALA A 1 271 ? -0.854 -9.839 15.264 1.00 97.56 271 ALA A O 1
ATOM 2045 N N . THR A 1 272 ? -0.400 -7.670 15.666 1.00 98.00 272 THR A N 1
ATOM 2046 C CA . THR A 1 272 ? 0.212 -7.843 16.984 1.00 98.00 272 THR A CA 1
ATOM 2047 C C . THR A 1 272 ? -0.393 -6.884 18.009 1.00 98.00 272 THR A C 1
ATOM 2049 O O . THR A 1 272 ? -1.063 -5.910 17.662 1.00 98.00 272 THR A O 1
ATOM 2052 N N . GLU A 1 273 ? -0.125 -7.136 19.291 1.00 98.31 273 GLU A N 1
ATOM 2053 C CA . GLU A 1 273 ? -0.473 -6.205 20.368 1.00 98.31 273 GLU A CA 1
ATOM 2054 C C . GLU A 1 273 ? 0.185 -4.839 20.161 1.00 98.31 273 GLU A C 1
ATOM 2056 O O . GLU A 1 273 ? -0.463 -3.808 20.326 1.00 98.31 273 GLU A O 1
ATOM 2061 N N . LEU A 1 274 ? 1.452 -4.835 19.730 1.00 98.62 274 LEU A N 1
ATOM 2062 C CA . LEU A 1 274 ? 2.200 -3.614 19.440 1.00 98.62 274 LEU A CA 1
ATOM 2063 C C . LEU A 1 274 ? 1.563 -2.821 18.298 1.00 98.62 274 LEU A C 1
ATOM 2065 O O . LEU A 1 274 ? 1.483 -1.601 18.385 1.00 98.62 274 LEU A O 1
ATOM 2069 N N . ASP A 1 275 ? 1.049 -3.492 17.263 1.00 98.75 275 ASP A N 1
ATOM 2070 C CA . ASP A 1 275 ? 0.313 -2.818 16.189 1.00 98.75 275 ASP A CA 1
ATOM 2071 C C . ASP A 1 275 ? -0.950 -2.142 16.724 1.00 98.75 275 ASP A C 1
ATOM 2073 O O . ASP A 1 275 ? -1.218 -0.980 16.411 1.00 98.75 275 ASP A O 1
ATOM 2077 N N . ALA A 1 276 ? -1.710 -2.843 17.566 1.00 98.75 276 ALA A N 1
ATOM 2078 C CA . ALA A 1 276 ? -2.911 -2.289 18.177 1.00 98.75 276 ALA A CA 1
ATOM 2079 C C . ALA A 1 276 ? -2.602 -1.116 19.119 1.00 98.75 276 ALA A C 1
ATOM 2081 O O . ALA A 1 276 ? -3.340 -0.123 19.144 1.00 98.75 276 ALA A O 1
ATOM 2082 N N . GLN A 1 277 ? -1.496 -1.198 19.859 1.00 98.69 277 GLN A N 1
ATOM 2083 C CA . GLN A 1 277 ? -1.039 -0.114 20.718 1.00 98.69 277 GLN A CA 1
ATOM 2084 C C . GLN A 1 277 ? -0.607 1.097 19.888 1.00 98.69 277 GLN A C 1
ATOM 2086 O O . GLN A 1 277 ? -1.031 2.212 20.179 1.00 98.69 277 GLN A O 1
ATOM 2091 N N . ALA A 1 278 ? 0.163 0.891 18.817 1.00 98.69 278 ALA A N 1
ATOM 2092 C CA . ALA A 1 278 ? 0.606 1.965 17.933 1.00 98.69 278 ALA A CA 1
ATOM 2093 C C . ALA A 1 278 ? -0.576 2.717 17.303 1.00 98.69 278 ALA A C 1
ATOM 2095 O O . ALA A 1 278 ? -0.562 3.948 17.238 1.00 98.69 278 ALA A O 1
ATOM 2096 N N . VAL A 1 279 ? -1.626 1.997 16.889 1.00 98.69 279 VAL A N 1
ATOM 2097 C CA . VAL A 1 279 ? -2.866 2.6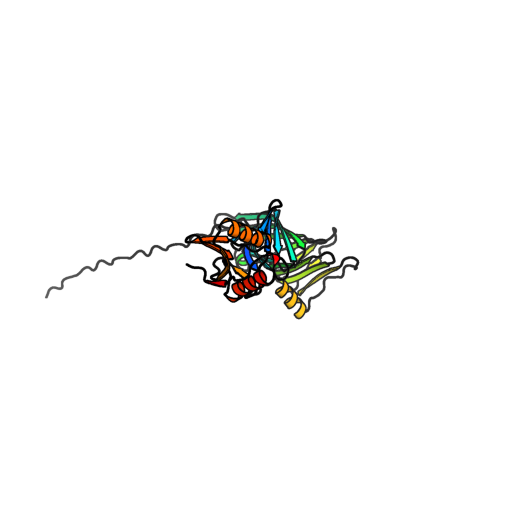28 16.413 1.00 98.69 279 VAL A CA 1
ATOM 2098 C C . VAL A 1 279 ? -3.527 3.434 17.526 1.00 98.69 279 VAL A C 1
ATOM 2100 O O . VAL A 1 279 ? -3.872 4.589 17.300 1.00 98.69 279 VAL A O 1
ATOM 2103 N N . LEU A 1 280 ? -3.680 2.871 18.727 1.00 98.75 280 LEU A N 1
ATOM 2104 C CA . LEU A 1 280 ? -4.317 3.568 19.847 1.00 98.75 280 LEU A CA 1
ATOM 2105 C C . LEU A 1 280 ? -3.602 4.875 20.210 1.00 98.75 280 LEU A C 1
ATOM 2107 O O . LEU A 1 280 ? -4.263 5.895 20.397 1.00 98.75 280 LEU A O 1
ATOM 2111 N N . GLU A 1 281 ? -2.272 4.849 20.289 1.00 98.44 281 GLU A N 1
ATOM 2112 C CA . GLU A 1 281 ? -1.474 6.040 20.592 1.00 98.44 281 GLU A CA 1
ATOM 2113 C C . GLU A 1 281 ? -1.618 7.102 19.502 1.00 98.44 281 GLU A C 1
ATOM 2115 O O . GLU A 1 281 ? -1.823 8.274 19.808 1.00 98.44 281 GLU A O 1
ATOM 2120 N N . ARG A 1 282 ? -1.624 6.699 18.225 1.00 98.25 282 ARG A N 1
ATOM 2121 C CA . ARG A 1 282 ? -1.848 7.628 17.109 1.00 98.25 282 ARG A CA 1
ATOM 2122 C C . ARG A 1 282 ? -3.234 8.269 17.161 1.00 98.25 282 ARG A C 1
ATOM 2124 O O . ARG A 1 282 ? -3.355 9.470 16.945 1.00 98.25 282 ARG A O 1
ATOM 2131 N N . LEU A 1 283 ? -4.264 7.488 17.494 1.00 98.56 283 LEU A N 1
ATOM 2132 C CA . LEU A 1 283 ? -5.627 8.001 17.653 1.00 98.56 283 LEU A CA 1
ATOM 2133 C C . LEU A 1 283 ? -5.748 9.006 18.805 1.00 98.56 283 LEU A C 1
ATOM 2135 O O . LEU A 1 283 ? -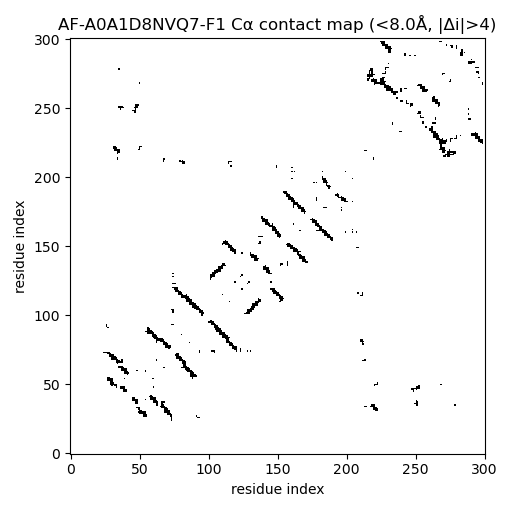6.502 9.966 18.686 1.00 98.56 283 LEU A O 1
ATOM 2139 N N . LYS A 1 284 ? -5.027 8.785 19.910 1.00 98.12 284 LYS A N 1
ATOM 2140 C CA . LYS A 1 284 ? -4.997 9.700 21.063 1.00 98.12 284 LYS A CA 1
ATOM 2141 C C . LYS A 1 284 ? -4.182 10.964 20.793 1.00 98.12 284 LYS A C 1
ATOM 2143 O O . LYS A 1 284 ? -4.521 12.024 21.311 1.00 98.12 284 LYS A O 1
ATOM 2148 N N . ALA A 1 285 ? -3.112 10.848 20.007 1.00 97.38 285 ALA A N 1
ATOM 2149 C CA . ALA A 1 285 ? -2.248 11.970 19.652 1.00 97.38 285 ALA A CA 1
ATOM 2150 C C . ALA A 1 285 ? -2.947 12.982 18.729 1.00 97.38 285 ALA A C 1
ATOM 2152 O O . ALA A 1 285 ? -2.646 14.173 18.789 1.00 97.38 285 ALA A O 1
ATOM 2153 N N . ASP A 1 286 ? -3.895 12.531 17.904 1.00 96.94 286 ASP A N 1
ATOM 2154 C CA . ASP A 1 286 ? -4.707 13.402 17.056 1.00 96.94 286 ASP A CA 1
ATOM 2155 C C . ASP A 1 286 ? -6.031 13.775 17.742 1.00 96.94 286 ASP A C 1
ATOM 2157 O O . ASP A 1 286 ? -7.041 13.067 17.671 1.00 96.94 286 ASP A O 1
ATOM 2161 N N . ALA A 1 287 ? -6.039 14.944 18.386 1.00 95.88 287 ALA A N 1
ATOM 2162 C CA . ALA A 1 287 ? -7.209 15.459 19.092 1.00 95.88 287 ALA A CA 1
ATOM 2163 C C . ALA A 1 287 ? -8.458 15.601 18.196 1.00 95.88 287 ALA A C 1
ATOM 2165 O O . ALA A 1 287 ? -9.579 15.525 18.707 1.00 95.88 287 ALA A O 1
ATOM 2166 N N . SER A 1 288 ? -8.302 15.754 16.873 1.00 96.44 288 SER A N 1
ATOM 2167 C CA . SER A 1 288 ? -9.436 15.863 15.942 1.00 96.44 288 SER A CA 1
ATOM 2168 C C . SER A 1 288 ? -10.242 14.558 15.834 1.00 96.44 288 SER A C 1
ATOM 2170 O O . SER A 1 288 ? -11.455 14.571 15.583 1.00 96.44 288 SER A O 1
ATOM 2172 N N . LEU A 1 289 ? -9.606 13.418 16.128 1.00 97.25 289 LEU A N 1
ATOM 2173 C CA . LEU A 1 289 ? -10.242 12.099 16.130 1.00 97.25 289 LEU A CA 1
ATOM 2174 C C . LEU A 1 289 ? -11.057 11.847 17.404 1.00 97.25 289 LEU A C 1
ATOM 2176 O O . LEU A 1 289 ? -11.969 11.020 17.403 1.00 97.25 289 LEU A O 1
ATOM 2180 N N . GLY A 1 290 ? -10.821 12.611 18.476 1.00 95.56 290 GLY A N 1
ATOM 2181 C CA . GLY A 1 290 ? -11.609 12.579 19.713 1.00 95.56 290 GLY A CA 1
ATOM 2182 C C . GLY A 1 290 ? -11.559 11.246 20.466 1.00 95.56 290 GLY A C 1
ATOM 2183 O O . GLY A 1 290 ? -12.569 10.831 21.036 1.00 95.56 290 GLY A O 1
ATOM 2184 N N . VAL A 1 291 ? -10.408 10.567 20.453 1.00 97.12 291 VAL A N 1
ATOM 2185 C CA . VAL A 1 291 ? -10.146 9.333 21.211 1.00 97.12 291 VAL A CA 1
ATOM 2186 C C . VAL A 1 291 ? -9.317 9.672 22.452 1.00 97.12 291 VAL A C 1
ATOM 2188 O O . VAL A 1 291 ? -8.207 10.168 22.323 1.00 97.12 291 VAL A O 1
ATOM 2191 N N . THR A 1 292 ? -9.829 9.401 23.659 1.00 92.25 292 THR A N 1
ATOM 2192 C CA . THR A 1 292 ? -9.177 9.842 24.916 1.00 92.25 292 THR A CA 1
ATOM 2193 C C . THR A 1 292 ? -8.783 8.712 25.870 1.00 92.25 292 THR A C 1
ATOM 2195 O O . THR A 1 292 ? -7.758 8.810 26.537 1.00 92.25 292 THR A O 1
ATOM 2198 N N . SER A 1 293 ? -9.545 7.616 25.942 1.00 84.00 293 SER A N 1
ATOM 2199 C CA . SER A 1 293 ? -9.373 6.578 26.979 1.00 84.00 293 SER A CA 1
ATOM 2200 C C . SER A 1 293 ? -9.324 5.137 26.459 1.00 84.00 293 SER A C 1
ATOM 2202 O O . SER A 1 293 ? -9.331 4.205 27.259 1.00 84.00 293 SER A O 1
ATOM 2204 N N . GLY A 1 294 ? -9.264 4.942 25.136 1.00 94.75 294 GLY A N 1
ATOM 2205 C CA . GLY A 1 294 ? -9.307 3.626 24.490 1.00 94.75 294 GLY A CA 1
ATOM 2206 C C . GLY A 1 294 ? -8.269 2.610 24.995 1.00 94.75 294 GLY A C 1
ATOM 2207 O O . GLY A 1 294 ? -7.316 2.955 25.699 1.00 94.75 294 GLY A O 1
ATOM 2208 N N . ARG A 1 295 ? -8.453 1.343 24.604 1.00 97.69 295 ARG A N 1
ATOM 2209 C CA . ARG A 1 295 ? -7.668 0.182 25.063 1.00 97.69 295 ARG A CA 1
ATOM 2210 C C . ARG A 1 295 ? -7.344 -0.787 23.928 1.00 97.69 295 ARG A C 1
ATOM 2212 O O . ARG A 1 295 ? -8.053 -0.828 22.925 1.00 97.69 295 ARG A O 1
ATOM 2219 N N . VAL A 1 296 ? -6.333 -1.624 24.127 1.00 98.12 296 VAL A N 1
ATOM 2220 C CA . VAL A 1 296 ? -6.028 -2.775 23.265 1.00 98.12 296 VAL A CA 1
ATOM 2221 C C . VAL A 1 296 ? -6.675 -4.035 23.840 1.00 98.12 296 VAL A C 1
ATOM 2223 O O . VAL A 1 296 ? -6.815 -4.178 25.056 1.00 98.12 296 VAL A O 1
ATOM 2226 N N . ALA A 1 297 ? -7.131 -4.936 22.972 1.00 96.75 297 ALA A N 1
ATOM 2227 C CA . ALA A 1 297 ? -7.682 -6.223 23.376 1.00 96.75 297 ALA A CA 1
ATOM 2228 C C . ALA A 1 297 ? -7.433 -7.293 22.309 1.00 96.75 297 ALA A C 1
ATOM 2230 O O . ALA A 1 297 ? -7.299 -6.986 21.125 1.00 96.75 297 ALA A O 1
ATOM 2231 N N . LEU A 1 298 ? -7.462 -8.560 22.718 1.00 96.06 298 LEU A N 1
ATOM 2232 C CA . LEU A 1 298 ? -7.591 -9.669 21.778 1.00 96.06 298 LEU A CA 1
ATOM 2233 C C . LEU A 1 298 ? -8.969 -9.628 21.096 1.00 96.06 298 LEU A C 1
ATOM 2235 O O . LEU A 1 298 ? -9.994 -9.324 21.721 1.00 96.06 298 LEU A O 1
ATOM 2239 N N . ALA A 1 299 ? -9.000 -9.953 19.806 1.00 83.56 299 ALA A N 1
ATOM 2240 C CA . ALA A 1 299 ? -10.225 -10.307 19.112 1.00 83.56 299 ALA A CA 1
ATOM 2241 C C . ALA A 1 299 ? -10.850 -11.509 19.839 1.00 83.56 299 ALA A C 1
ATOM 2243 O O . ALA A 1 299 ? -10.167 -12.488 20.139 1.00 83.56 299 ALA A O 1
ATOM 2244 N N . ALA A 1 300 ? -12.130 -11.397 20.202 1.00 67.88 300 ALA A N 1
ATOM 2245 C CA . ALA A 1 300 ? -12.842 -12.539 20.763 1.00 67.88 300 ALA A CA 1
ATOM 2246 C C . ALA A 1 300 ? -13.066 -13.542 19.623 1.00 67.88 300 ALA A C 1
ATOM 2248 O O . ALA A 1 300 ? -13.398 -13.103 18.520 1.00 67.88 300 ALA A O 1
ATOM 2249 N N . GLN A 1 301 ? -12.832 -14.831 19.888 1.00 49.09 301 GLN A N 1
ATOM 2250 C CA . GLN A 1 301 ? -13.207 -15.913 18.971 1.00 49.09 301 GLN A CA 1
ATOM 2251 C C . GLN A 1 301 ? -14.726 -15.979 18.815 1.00 49.09 301 GLN A C 1
ATOM 2253 O O . GLN A 1 301 ? -15.426 -15.701 19.820 1.00 49.09 301 GLN A O 1
#

Foldseek 3Di:
DDDDDDDDDDDDDDPDPPDDPDPPQDQFKFWFKKQDQWWKDDPNDTWFDAGGDTADAFIKTAAAPVMKIWIAHSLRKIKIFFHRWIKGWNDWGWDADPDQAAIEIETEIETAFGKMWIARDPVSVVRVHWYFYWYDEDFKIKTDGHFTKMWGHDPFKTKIFGQAAKIWIDGDPDPTQIDGDHQFMFMDTPPDDGDHTDGDDPVRVVVRVVRRDDDALQQMFGVVAFKKKFQDKALDPVVLVVLCVLCGVNNANWDWDDDPSIITTMGDRRNDQSNNVNVNVVCCVDCSSVRPDIDMDTDDD